Protein AF-A0A220TZW5-F1 (afdb_monomer)

Sequence (199 aa):
MPVTHDFEKELANRYTALLSAKEKEVLYPDNEGYKWKREKLETLYQDTVLKSKYPKERLKNLEEEVQKEQDNQMNQAEQFKQAYKQGILQKLQFTKEETNYKDAYKQEVLKSLNKEPSEKETPPDESKKGEQEMKDFEAKHGYEKVYMLKREVLDEIKEMDLTPVQKEKVNQIEKGLEQERLMKLGNKKDKNQENDMEM

Mean predicted aligned error: 17.15 Å

Foldseek 3Di:
DPPPPVLLVVLLVLLLQLVVLVVVCVVCVVDVVSVVSNVVSVVVSVVSCVVVVDDPVSSVVSNVVSVVVVVVVVVVVVVVVVVVVVVVVVVVDQDPLLVLLLVLLLVVLCVVLVNPPDDDDDDPVVNVVSVVSNVVCPVVDDPVSVLVSNVVSLVVVCVDPHDPSSVVSSVVVVVVSVVVCCVVVVVPPPDPPPDPDDD

pLDDT: mean 73.08, std 15.02, range [33.66, 93.06]

Radius of gyration: 32.63 Å; Cα contacts (8 Å, |Δi|>4): 82; chains: 1; bounding box: 67×69×83 Å

Structure (mmCIF, N/CA/C/O backbone):
data_AF-A0A220TZW5-F1
#
_entry.id   AF-A0A220TZW5-F1
#
loop_
_atom_site.group_PDB
_atom_site.id
_atom_site.type_symbol
_atom_site.label_atom_id
_atom_site.label_alt_id
_atom_site.label_comp_id
_atom_site.label_asym_id
_atom_site.label_entity_id
_atom_site.label_seq_id
_atom_site.pdbx_PDB_ins_code
_atom_site.Cartn_x
_atom_site.Cartn_y
_atom_site.Cartn_z
_atom_site.occupancy
_atom_site.B_iso_or_equiv
_atom_site.auth_seq_id
_atom_site.auth_comp_id
_atom_site.auth_asym_id
_atom_site.auth_atom_id
_atom_site.pdbx_PDB_model_num
ATOM 1 N N . MET A 1 1 ? 36.305 -10.744 -37.086 1.00 34.31 1 MET A N 1
ATOM 2 C CA . MET A 1 1 ? 34.960 -10.340 -37.547 1.00 34.31 1 MET A CA 1
ATOM 3 C C . MET A 1 1 ? 34.115 -9.992 -36.321 1.00 34.31 1 MET A C 1
ATOM 5 O O . MET A 1 1 ? 33.830 -10.915 -35.575 1.00 34.31 1 MET A O 1
ATOM 9 N N . PRO A 1 2 ? 33.781 -8.712 -36.065 1.00 46.44 2 PRO A N 1
ATOM 10 C CA . PRO A 1 2 ? 33.020 -8.277 -34.882 1.00 46.44 2 PRO A CA 1
ATOM 11 C C . PRO A 1 2 ? 31.511 -8.041 -35.124 1.00 46.44 2 PRO A C 1
ATOM 13 O O . PRO A 1 2 ? 30.794 -7.662 -34.211 1.00 46.44 2 PRO A O 1
ATOM 16 N N . VAL A 1 3 ? 31.006 -8.285 -36.338 1.00 54.91 3 VAL A N 1
ATOM 17 C CA . VAL A 1 3 ? 29.683 -7.808 -36.801 1.00 54.91 3 VAL A CA 1
ATOM 18 C C . VAL A 1 3 ? 28.482 -8.527 -36.153 1.00 54.91 3 VAL A C 1
ATOM 20 O O . VAL A 1 3 ? 27.380 -7.993 -36.139 1.00 54.91 3 VAL A O 1
ATOM 23 N N . THR A 1 4 ? 28.661 -9.731 -35.601 1.00 61.06 4 THR A N 1
ATOM 24 C CA . THR A 1 4 ? 27.541 -10.545 -35.087 1.00 61.06 4 THR A CA 1
ATOM 25 C C . THR A 1 4 ? 27.056 -10.118 -33.702 1.00 61.06 4 THR A C 1
ATOM 27 O O . THR A 1 4 ? 25.864 -10.191 -33.433 1.00 61.06 4 THR A O 1
ATOM 30 N N . HIS A 1 5 ? 27.954 -9.641 -32.837 1.00 63.38 5 HIS A N 1
ATOM 31 C CA . HIS A 1 5 ? 27.624 -9.346 -31.439 1.00 63.38 5 HIS A CA 1
ATOM 32 C C . HIS A 1 5 ? 26.848 -8.030 -31.272 1.00 63.38 5 HIS A C 1
ATOM 34 O O . HIS A 1 5 ? 25.933 -7.943 -30.454 1.00 63.38 5 HIS A O 1
ATOM 40 N N . ASP A 1 6 ? 27.170 -7.015 -32.076 1.00 78.44 6 ASP A N 1
ATOM 41 C CA . ASP A 1 6 ? 26.439 -5.742 -32.065 1.00 78.44 6 ASP A CA 1
ATOM 42 C C . ASP A 1 6 ? 25.019 -5.906 -32.623 1.00 78.44 6 ASP A C 1
ATOM 44 O O . ASP A 1 6 ? 24.073 -5.313 -32.104 1.00 78.44 6 ASP A O 1
ATOM 48 N N . PHE A 1 7 ? 24.851 -6.786 -33.615 1.00 81.75 7 PHE A N 1
ATOM 49 C CA . PHE A 1 7 ? 23.542 -7.133 -34.161 1.00 81.75 7 PHE A CA 1
ATOM 50 C C . PHE A 1 7 ? 22.677 -7.915 -33.159 1.00 81.75 7 PHE A C 1
ATOM 52 O O . PHE A 1 7 ? 21.499 -7.607 -32.996 1.00 81.75 7 PHE A O 1
ATOM 59 N N . GLU A 1 8 ? 23.251 -8.893 -32.452 1.00 82.50 8 GLU A N 1
ATOM 60 C CA . GLU A 1 8 ? 22.559 -9.639 -31.389 1.00 82.50 8 GLU A CA 1
ATOM 61 C C . GLU A 1 8 ? 22.062 -8.703 -30.276 1.00 82.50 8 GLU A C 1
ATOM 63 O O . GLU A 1 8 ? 20.907 -8.795 -29.863 1.00 82.50 8 GLU A O 1
ATOM 68 N N . LYS A 1 9 ? 22.881 -7.731 -29.850 1.00 84.62 9 LYS A N 1
ATOM 69 C CA . LYS A 1 9 ? 22.463 -6.703 -28.880 1.00 84.62 9 LYS A CA 1
ATOM 70 C C . LYS A 1 9 ? 21.342 -5.819 -29.405 1.00 84.62 9 LYS A C 1
ATOM 72 O O . LYS A 1 9 ? 20.395 -5.527 -28.679 1.00 84.62 9 LYS A O 1
ATOM 77 N N . GLU A 1 10 ? 21.438 -5.3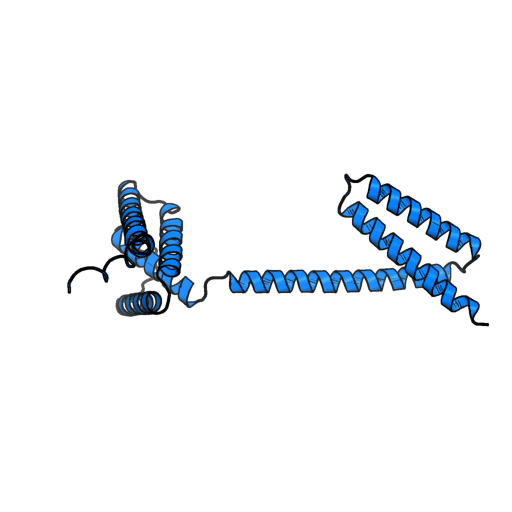72 -30.654 1.00 86.50 10 GLU A N 1
ATOM 78 C CA . GLU A 1 10 ? 20.384 -4.574 -31.278 1.00 86.50 10 GLU A CA 1
ATOM 79 C C . GLU A 1 10 ? 19.063 -5.352 -31.338 1.00 86.50 10 GLU A C 1
ATOM 81 O O . GLU A 1 10 ? 18.000 -4.807 -31.031 1.00 86.50 10 GLU A O 1
ATOM 86 N N . LEU A 1 11 ? 19.131 -6.637 -31.682 1.00 86.62 11 LEU A N 1
ATOM 87 C CA . LEU A 1 11 ? 17.976 -7.516 -31.772 1.00 86.62 11 LEU A CA 1
ATOM 88 C C . LEU A 1 11 ? 17.352 -7.792 -30.400 1.00 86.62 11 LEU A C 1
ATOM 90 O O . LEU A 1 11 ? 16.129 -7.714 -30.272 1.00 86.62 11 LEU A O 1
ATOM 94 N N . ALA A 1 12 ? 18.179 -8.029 -29.379 1.00 86.94 12 ALA A N 1
ATOM 95 C CA . ALA A 1 12 ? 17.743 -8.169 -27.994 1.00 86.94 12 ALA A CA 1
ATOM 96 C C . ALA A 1 12 ? 17.027 -6.901 -27.517 1.00 86.94 12 ALA A C 1
ATOM 98 O O . ALA A 1 12 ? 15.885 -6.978 -27.078 1.00 86.94 12 ALA A O 1
ATOM 99 N N . ASN A 1 13 ? 17.617 -5.721 -27.733 1.00 87.81 13 ASN A N 1
ATOM 100 C CA . ASN A 1 13 ? 17.008 -4.440 -27.361 1.00 87.81 13 ASN A CA 1
ATOM 101 C C . ASN A 1 13 ? 15.656 -4.202 -28.053 1.00 87.81 13 ASN A C 1
ATOM 103 O O . ASN A 1 13 ? 14.705 -3.722 -27.429 1.00 87.81 13 ASN A O 1
ATOM 107 N N . ARG A 1 14 ? 15.548 -4.533 -29.348 1.00 87.81 14 ARG A N 1
ATOM 108 C CA . ARG A 1 14 ? 14.284 -4.434 -30.099 1.00 87.81 14 ARG A CA 1
ATOM 109 C C . ARG A 1 14 ? 13.233 -5.404 -29.552 1.00 87.81 14 ARG A C 1
ATOM 111 O O . ARG A 1 14 ? 12.071 -5.018 -29.438 1.00 87.81 14 ARG A O 1
ATOM 118 N N . TYR A 1 15 ? 13.634 -6.621 -29.187 1.00 88.88 15 TYR A N 1
ATOM 119 C CA . TYR A 1 15 ? 12.742 -7.615 -28.595 1.00 88.88 15 TYR A CA 1
ATOM 120 C C . TYR A 1 15 ? 12.280 -7.211 -27.186 1.00 88.88 15 TYR A C 1
ATOM 122 O O . TYR A 1 15 ? 11.081 -7.229 -26.916 1.00 88.88 15 TYR A O 1
ATOM 130 N N . THR A 1 16 ? 13.173 -6.708 -26.328 1.00 88.31 16 THR A N 1
ATOM 131 C CA . THR A 1 16 ? 12.810 -6.133 -25.021 1.00 88.31 16 THR A CA 1
ATOM 132 C C . THR A 1 16 ? 11.795 -4.999 -25.175 1.00 88.31 16 THR A C 1
ATOM 134 O O . THR A 1 16 ? 10.778 -4.967 -24.484 1.00 88.31 16 THR A O 1
ATOM 137 N N . ALA A 1 17 ? 12.010 -4.086 -26.131 1.00 90.06 17 ALA A N 1
ATOM 138 C CA . ALA A 1 17 ? 11.074 -2.994 -26.396 1.00 90.06 17 ALA A CA 1
ATOM 139 C C . ALA A 1 17 ? 9.693 -3.496 -26.857 1.00 90.06 17 ALA A C 1
ATOM 141 O O . ALA A 1 17 ? 8.671 -2.913 -26.479 1.00 90.06 17 ALA A O 1
ATOM 142 N N . LEU A 1 18 ? 9.651 -4.574 -27.649 1.00 91.25 18 LEU A N 1
ATOM 143 C CA . LEU A 1 18 ? 8.412 -5.230 -28.061 1.00 91.25 18 LEU A CA 1
ATOM 144 C C . LEU A 1 18 ? 7.679 -5.845 -26.862 1.00 91.25 18 LEU A C 1
ATOM 146 O O . LEU A 1 18 ? 6.475 -5.633 -26.718 1.00 91.25 18 LEU A O 1
ATOM 150 N N . LEU A 1 19 ? 8.387 -6.559 -25.987 1.00 87.62 19 LEU A N 1
ATOM 151 C CA . LEU A 1 19 ? 7.805 -7.149 -24.783 1.00 87.62 19 LEU A CA 1
ATOM 152 C C . LEU A 1 19 ? 7.242 -6.077 -23.839 1.00 87.62 19 LEU A C 1
ATOM 154 O O . LEU A 1 19 ? 6.098 -6.190 -23.403 1.00 87.62 19 LEU A O 1
ATOM 158 N N . SER A 1 20 ? 7.971 -4.982 -23.601 1.00 87.06 20 SER A N 1
ATOM 159 C CA . SER A 1 20 ? 7.454 -3.847 -22.820 1.00 87.06 20 SER A CA 1
ATOM 160 C C . SER A 1 20 ? 6.224 -3.185 -23.460 1.00 87.06 20 SER A C 1
ATOM 162 O O . SER A 1 20 ? 5.364 -2.655 -22.758 1.00 87.06 20 SER A O 1
ATOM 164 N N . ALA A 1 21 ? 6.128 -3.159 -24.793 1.00 89.25 21 ALA A N 1
ATOM 165 C CA . ALA A 1 21 ? 4.953 -2.624 -25.480 1.00 89.25 21 ALA A CA 1
ATOM 166 C C . ALA A 1 21 ? 3.738 -3.556 -25.353 1.00 89.25 21 ALA A C 1
ATOM 168 O O . ALA A 1 21 ? 2.639 -3.062 -25.106 1.00 89.25 21 ALA A O 1
ATOM 169 N N . LYS A 1 22 ? 3.944 -4.878 -25.451 1.00 88.12 22 LYS A N 1
ATOM 170 C CA . LYS A 1 22 ? 2.907 -5.891 -25.189 1.00 88.12 22 LYS A CA 1
ATOM 171 C C . LYS A 1 22 ? 2.368 -5.777 -23.765 1.00 88.12 22 LYS A C 1
ATOM 173 O O . LYS A 1 22 ? 1.160 -5.763 -23.571 1.00 88.12 22 LYS A O 1
ATOM 178 N N . GLU A 1 23 ? 3.252 -5.627 -22.783 1.00 86.50 23 GLU A N 1
ATOM 179 C CA . GLU A 1 23 ? 2.860 -5.436 -21.385 1.00 86.50 23 GLU A CA 1
ATOM 180 C C . GLU A 1 23 ? 1.992 -4.182 -21.201 1.00 86.50 23 GLU A C 1
ATOM 182 O O . GLU A 1 23 ? 0.947 -4.235 -20.558 1.00 86.50 23 GLU A O 1
ATOM 187 N N . LYS A 1 24 ? 2.368 -3.054 -21.816 1.00 87.25 24 LYS A N 1
ATOM 188 C CA . LYS A 1 24 ? 1.573 -1.817 -21.742 1.00 87.25 24 LYS A CA 1
ATOM 189 C C . LYS A 1 24 ? 0.208 -1.939 -22.407 1.00 87.25 24 LYS A C 1
ATOM 191 O O . LYS A 1 24 ? -0.744 -1.367 -21.894 1.00 87.25 24 LYS A O 1
ATOM 196 N N . GLU A 1 25 ? 0.100 -2.662 -23.517 1.00 88.75 25 GLU A N 1
ATOM 197 C CA . GLU A 1 25 ? -1.199 -2.954 -24.131 1.00 88.75 25 GLU A CA 1
ATOM 198 C C . GLU A 1 25 ? -2.082 -3.789 -23.195 1.00 88.75 25 GLU A C 1
ATOM 200 O O . GLU A 1 25 ? -3.254 -3.472 -23.027 1.00 88.75 25 GLU A O 1
ATOM 205 N N . VAL A 1 26 ? -1.514 -4.795 -22.518 1.00 87.62 26 VAL A N 1
ATOM 206 C CA . VAL A 1 26 ? -2.241 -5.614 -21.531 1.00 87.62 26 VAL A CA 1
ATOM 207 C C . VAL A 1 26 ? -2.688 -4.787 -20.321 1.00 87.62 26 VAL A C 1
ATOM 209 O O . VAL A 1 26 ? -3.802 -4.965 -19.836 1.00 87.62 26 VAL A O 1
ATOM 212 N N . LEU A 1 27 ? -1.846 -3.871 -19.835 1.00 84.25 27 LEU A N 1
ATOM 213 C CA . LEU A 1 27 ? -2.170 -3.002 -18.697 1.00 84.25 27 LEU A CA 1
ATOM 214 C C . LEU A 1 27 ? -3.188 -1.905 -19.042 1.00 84.25 27 LEU A C 1
ATOM 216 O O . LEU A 1 27 ? -3.898 -1.435 -18.154 1.00 84.25 27 LEU A O 1
ATOM 220 N N . TYR A 1 28 ? -3.255 -1.488 -20.308 1.00 86.56 28 TYR A N 1
ATOM 221 C CA . TYR A 1 28 ? -4.096 -0.386 -20.777 1.00 86.56 28 TYR A CA 1
ATOM 222 C C . TYR A 1 28 ? -4.833 -0.765 -22.075 1.00 86.56 28 TYR A C 1
ATOM 224 O O . TYR A 1 28 ? -4.560 -0.176 -23.127 1.00 86.56 28 TYR A O 1
ATOM 232 N N . PRO A 1 29 ? -5.777 -1.723 -22.013 1.00 82.94 29 PRO A N 1
ATOM 233 C CA . PRO A 1 29 ? -6.430 -2.279 -23.200 1.00 82.94 29 PRO A CA 1
ATOM 234 C C . PRO A 1 29 ? -7.279 -1.255 -23.967 1.00 82.94 29 PRO A C 1
ATOM 236 O O . PRO A 1 29 ? -7.391 -1.346 -25.187 1.00 82.94 29 PRO A O 1
ATOM 239 N N . ASP A 1 30 ? -7.819 -0.243 -23.282 1.00 88.00 30 ASP A N 1
ATOM 240 C CA . ASP A 1 30 ? -8.667 0.795 -23.890 1.00 88.00 30 ASP A CA 1
ATOM 241 C C . ASP A 1 30 ? -7.873 1.877 -24.645 1.00 88.00 30 ASP A C 1
ATOM 243 O O . ASP A 1 30 ? -8.448 2.771 -25.265 1.00 88.00 30 ASP A O 1
ATOM 247 N N . ASN A 1 31 ? -6.538 1.842 -24.588 1.00 88.69 31 ASN A N 1
ATOM 248 C CA . ASN A 1 31 ? -5.687 2.840 -25.225 1.00 88.69 31 ASN A CA 1
ATOM 249 C C . ASN A 1 31 ? -5.096 2.305 -26.536 1.00 88.69 31 ASN A C 1
ATOM 251 O O . ASN A 1 31 ? -4.039 1.666 -26.570 1.00 88.69 31 ASN A O 1
ATOM 255 N N . GLU A 1 32 ? -5.751 2.662 -27.642 1.00 89.12 32 GLU A N 1
ATOM 256 C CA . GLU A 1 32 ? -5.344 2.298 -29.006 1.00 89.12 32 GLU A CA 1
ATOM 257 C C . GLU A 1 32 ? -3.912 2.739 -29.362 1.00 89.12 32 GLU A C 1
ATOM 259 O O . GLU A 1 32 ? -3.255 2.122 -30.204 1.00 89.12 32 GLU A O 1
ATOM 264 N N . GLY A 1 33 ? -3.375 3.763 -28.691 1.00 89.44 33 GLY A N 1
ATOM 265 C CA . GLY A 1 33 ? -2.000 4.218 -28.883 1.00 89.44 33 GLY A CA 1
ATOM 266 C C . GLY A 1 33 ? -0.954 3.181 -28.461 1.00 89.44 33 GLY A C 1
ATOM 267 O O . GLY A 1 33 ? 0.099 3.079 -29.099 1.00 89.44 33 GLY A O 1
ATOM 268 N N . TYR A 1 34 ? -1.228 2.375 -27.428 1.00 88.69 34 TYR A N 1
ATOM 269 C CA . TYR A 1 34 ? -0.324 1.291 -27.026 1.00 88.69 34 TYR A CA 1
ATOM 270 C C . TYR A 1 34 ? -0.376 0.117 -27.996 1.00 88.69 34 TYR A C 1
ATOM 272 O O . TYR A 1 34 ? 0.682 -0.405 -28.352 1.00 88.69 34 TYR A O 1
ATOM 280 N N . LYS A 1 35 ? -1.566 -0.213 -28.508 1.00 89.00 35 LYS A N 1
ATOM 281 C CA . LYS A 1 35 ? -1.739 -1.214 -29.566 1.00 89.00 35 LYS A CA 1
ATOM 282 C C . LYS A 1 35 ? -0.967 -0.834 -30.831 1.00 89.00 35 LYS A C 1
ATOM 284 O O . LYS A 1 35 ? -0.153 -1.622 -31.314 1.00 89.00 35 LYS A O 1
ATOM 289 N N . TRP A 1 36 ? -1.120 0.406 -31.306 1.00 92.12 36 TRP A N 1
ATOM 290 C CA . TRP A 1 36 ? -0.367 0.918 -32.458 1.00 92.12 36 TRP A CA 1
ATOM 291 C C . TRP A 1 36 ? 1.149 0.872 -32.224 1.00 92.12 36 TRP A C 1
ATOM 293 O O . TRP A 1 36 ? 1.925 0.492 -33.104 1.00 92.12 36 TRP A O 1
ATOM 303 N N . LYS A 1 37 ? 1.596 1.230 -31.013 1.00 90.38 37 LYS A N 1
ATOM 304 C CA . LYS A 1 37 ? 3.016 1.196 -30.651 1.00 90.38 37 LYS A CA 1
ATOM 305 C C . LYS A 1 37 ? 3.574 -0.230 -30.637 1.00 90.38 37 LYS A C 1
ATOM 307 O O . LYS A 1 37 ? 4.689 -0.423 -31.123 1.00 90.38 37 LYS A O 1
ATOM 312 N N . ARG A 1 38 ? 2.823 -1.210 -30.122 1.00 92.31 38 ARG A N 1
ATOM 313 C CA . ARG A 1 38 ? 3.195 -2.630 -30.182 1.00 92.31 38 ARG A CA 1
ATOM 314 C C . ARG A 1 38 ? 3.305 -3.097 -31.633 1.00 92.31 38 ARG A C 1
ATOM 316 O O . ARG A 1 38 ? 4.353 -3.614 -32.003 1.00 92.31 38 ARG A O 1
ATOM 323 N N . GLU A 1 39 ? 2.285 -2.861 -32.458 1.00 91.56 39 GLU A N 1
ATOM 324 C CA . GLU A 1 39 ? 2.258 -3.295 -33.868 1.00 91.56 39 GLU A CA 1
ATOM 325 C C . GLU A 1 39 ? 3.421 -2.710 -34.680 1.00 91.56 39 GLU A C 1
ATOM 327 O O . GLU A 1 39 ? 4.079 -3.407 -35.460 1.00 91.56 39 GLU A O 1
ATOM 332 N N . LYS A 1 40 ? 3.744 -1.433 -34.448 1.00 93.06 40 LYS A N 1
ATOM 333 C CA . LYS A 1 40 ? 4.897 -0.780 -35.075 1.00 93.06 40 LYS A CA 1
ATOM 334 C C . LYS A 1 40 ? 6.218 -1.440 -34.675 1.00 93.06 40 LYS A C 1
ATOM 336 O O . LYS A 1 40 ? 7.076 -1.654 -35.531 1.00 93.06 40 LYS A O 1
ATOM 341 N N . LEU A 1 41 ? 6.398 -1.744 -33.391 1.00 90.31 41 LEU A N 1
ATOM 342 C CA . LEU A 1 41 ? 7.610 -2.395 -32.886 1.00 90.31 41 LEU A CA 1
ATOM 343 C C . LEU A 1 41 ? 7.721 -3.848 -33.357 1.00 90.31 41 LEU A C 1
ATOM 345 O O . LEU A 1 41 ? 8.818 -4.287 -33.686 1.00 90.31 41 LEU A O 1
ATOM 349 N N . GLU A 1 42 ? 6.602 -4.561 -33.463 1.00 91.12 42 GLU A N 1
ATOM 350 C CA . GLU A 1 42 ? 6.544 -5.922 -33.999 1.00 91.12 42 GLU A CA 1
ATOM 351 C C . GLU A 1 42 ? 6.970 -5.957 -35.468 1.00 91.12 42 GLU A C 1
ATOM 353 O O . GLU A 1 42 ? 7.833 -6.747 -35.848 1.00 91.12 42 GLU A O 1
ATOM 358 N N . THR A 1 43 ? 6.454 -5.025 -36.272 1.00 90.38 43 THR A N 1
ATOM 359 C CA . THR A 1 43 ? 6.837 -4.887 -37.684 1.00 90.38 43 THR A CA 1
ATOM 360 C C . THR A 1 43 ? 8.328 -4.573 -37.825 1.00 90.38 43 THR A C 1
ATOM 362 O O . THR A 1 43 ? 9.023 -5.194 -38.627 1.00 90.38 43 THR A O 1
ATOM 365 N N . LEU A 1 44 ? 8.848 -3.637 -37.022 1.00 88.62 44 LEU A N 1
ATOM 366 C CA . LEU A 1 44 ? 10.271 -3.286 -37.026 1.00 88.62 44 LEU A CA 1
ATOM 367 C C . LEU A 1 44 ? 11.155 -4.463 -36.605 1.00 88.62 44 LEU A C 1
ATOM 369 O O . LEU A 1 44 ? 12.213 -4.671 -37.198 1.00 88.62 44 LEU A O 1
ATOM 373 N N . TYR A 1 45 ? 10.741 -5.230 -35.598 1.00 88.81 45 TYR A N 1
ATOM 374 C CA . TYR A 1 45 ? 11.454 -6.421 -35.150 1.00 88.81 45 TYR A CA 1
ATOM 375 C C . TYR A 1 45 ? 11.513 -7.477 -36.258 1.00 88.81 45 TYR A C 1
ATOM 377 O O . TYR A 1 45 ? 12.606 -7.887 -36.653 1.00 88.81 45 TYR A O 1
ATOM 385 N N . GLN A 1 46 ? 10.363 -7.833 -36.836 1.00 87.25 46 GLN A N 1
ATOM 386 C CA . GLN A 1 46 ? 10.276 -8.807 -37.926 1.00 87.25 46 GLN A CA 1
ATOM 387 C C . GLN A 1 46 ? 11.111 -8.387 -39.141 1.00 87.25 46 GLN A C 1
ATOM 389 O O . GLN A 1 46 ? 11.858 -9.201 -39.680 1.00 87.25 46 GLN A O 1
ATOM 394 N N . A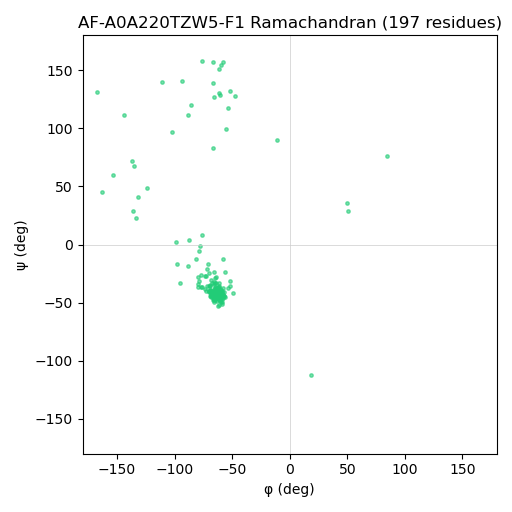SP A 1 47 ? 11.056 -7.113 -39.535 1.00 87.38 47 ASP A N 1
ATOM 395 C CA . ASP A 1 47 ? 11.859 -6.568 -40.635 1.00 87.38 47 ASP A CA 1
ATOM 396 C C . ASP A 1 47 ? 13.371 -6.682 -40.357 1.00 87.38 47 ASP A C 1
ATOM 398 O O . ASP A 1 47 ? 14.151 -7.021 -41.244 1.00 87.38 47 ASP A O 1
ATOM 402 N N . THR A 1 48 ? 13.795 -6.496 -39.103 1.00 84.25 48 THR A N 1
ATOM 403 C CA . THR A 1 48 ? 15.204 -6.651 -38.684 1.00 84.25 48 THR A CA 1
ATOM 404 C C . THR A 1 48 ? 15.668 -8.102 -38.782 1.00 84.25 48 THR A C 1
ATOM 406 O O . THR A 1 48 ? 16.756 -8.387 -39.292 1.00 84.25 48 THR A O 1
ATOM 409 N N . VAL A 1 49 ? 14.830 -9.036 -38.330 1.00 85.25 49 VAL A N 1
ATOM 410 C CA . VAL A 1 49 ? 15.086 -10.481 -38.409 1.00 85.25 49 VAL A CA 1
ATOM 411 C C . VAL A 1 49 ? 15.155 -10.943 -39.868 1.00 85.25 49 VAL A C 1
ATOM 413 O O . VAL A 1 49 ? 16.070 -11.671 -40.255 1.00 85.25 49 VAL A O 1
ATOM 416 N N . LEU A 1 50 ? 14.224 -10.481 -40.706 1.00 84.19 50 LEU A N 1
ATOM 417 C CA . LEU A 1 50 ? 14.160 -10.824 -42.128 1.00 84.19 50 LEU A CA 1
ATOM 418 C C . LEU A 1 50 ? 15.358 -10.264 -42.907 1.00 84.19 50 LEU A C 1
ATOM 420 O O . LEU A 1 50 ? 15.986 -10.996 -43.675 1.00 84.19 50 LEU A O 1
ATOM 424 N N . LYS A 1 51 ? 15.718 -8.992 -42.687 1.00 82.25 51 LYS A N 1
ATOM 425 C CA . LYS A 1 51 ? 16.842 -8.327 -43.371 1.00 82.25 51 LYS A CA 1
ATOM 426 C C . LYS A 1 51 ? 18.200 -8.927 -43.025 1.00 82.25 51 LYS A C 1
ATOM 428 O O . LYS A 1 51 ? 19.080 -8.978 -43.881 1.00 82.25 51 LYS A O 1
ATOM 433 N N . SER A 1 52 ? 18.370 -9.398 -41.795 1.00 77.56 52 SER A N 1
ATOM 434 C CA . SER A 1 52 ? 19.630 -9.972 -41.311 1.00 77.56 52 SER A CA 1
ATOM 435 C C . SER A 1 52 ? 19.850 -11.433 -41.703 1.00 77.56 52 SER A C 1
ATOM 437 O O . SER A 1 52 ? 20.965 -11.931 -41.551 1.00 77.56 52 SER A O 1
ATOM 439 N N . LYS A 1 53 ? 18.818 -12.131 -42.210 1.00 78.25 53 LYS A N 1
ATOM 440 C CA . LYS A 1 53 ? 18.841 -13.588 -42.459 1.00 78.25 53 LYS A CA 1
ATOM 441 C C . LYS A 1 53 ? 19.344 -14.374 -41.239 1.00 78.25 53 LYS A C 1
ATOM 443 O O . LYS A 1 53 ? 20.064 -15.364 -41.378 1.00 78.25 53 LYS A O 1
ATOM 448 N N . TYR A 1 54 ? 18.996 -13.904 -40.043 1.00 79.88 54 TYR A N 1
ATOM 449 C CA . TYR A 1 54 ? 19.514 -14.457 -38.801 1.00 79.88 54 TYR A CA 1
ATOM 450 C C . TYR A 1 54 ? 19.011 -15.899 -38.579 1.00 79.88 54 TYR A C 1
ATOM 452 O O . TYR A 1 54 ? 17.842 -16.186 -38.863 1.00 79.88 54 TYR A O 1
ATOM 460 N N . PRO A 1 55 ? 19.852 -16.838 -38.098 1.00 85.94 55 PRO A N 1
ATOM 461 C CA . PRO A 1 55 ? 19.437 -18.225 -37.905 1.00 85.94 55 PRO A CA 1
ATOM 462 C C . PRO A 1 55 ? 18.288 -18.345 -36.900 1.00 85.94 55 PRO A C 1
ATOM 464 O O . PRO A 1 55 ? 18.383 -17.843 -35.782 1.00 85.94 55 PRO A O 1
ATOM 467 N N . LYS A 1 56 ? 17.232 -19.079 -37.268 1.00 83.38 56 LYS A N 1
ATOM 468 C CA . LYS A 1 56 ? 16.028 -19.247 -36.433 1.00 83.38 56 LYS A CA 1
ATOM 469 C C . LYS A 1 56 ? 16.323 -19.838 -35.050 1.00 83.38 56 LYS A C 1
ATOM 471 O O . LYS A 1 56 ? 15.716 -19.420 -34.076 1.00 83.38 56 LYS A O 1
ATOM 476 N N . GLU A 1 57 ? 17.261 -20.780 -34.953 1.00 84.31 57 GLU A N 1
ATOM 477 C CA . GLU A 1 57 ? 17.647 -21.376 -33.664 1.00 84.31 57 GLU A CA 1
ATOM 478 C C . GLU A 1 57 ? 18.327 -20.362 -32.742 1.00 84.31 57 GLU A C 1
ATOM 480 O O . GLU A 1 57 ? 18.023 -20.296 -31.555 1.00 84.31 57 GLU A O 1
ATOM 485 N N . ARG A 1 58 ? 19.207 -19.518 -33.295 1.00 82.50 58 ARG A N 1
ATOM 486 C CA . ARG A 1 58 ? 19.857 -18.455 -32.523 1.00 82.50 58 ARG A CA 1
ATOM 487 C C . ARG A 1 58 ? 18.881 -17.353 -32.133 1.00 82.50 58 ARG A C 1
ATOM 489 O O . ARG A 1 58 ? 19.009 -16.802 -31.047 1.00 82.50 58 ARG A O 1
ATOM 496 N N . LEU A 1 59 ? 17.926 -17.041 -33.011 1.00 83.81 59 LEU A N 1
ATOM 497 C CA . LEU A 1 59 ? 16.848 -16.097 -32.730 1.00 83.81 59 LEU A CA 1
ATOM 498 C C . LEU A 1 59 ? 16.038 -16.556 -31.520 1.00 83.81 59 LEU A C 1
ATOM 500 O O . LEU A 1 59 ? 15.884 -15.802 -30.569 1.00 83.81 59 LEU A O 1
ATOM 504 N N . LYS A 1 60 ? 15.600 -17.817 -31.545 1.00 86.62 60 LYS A N 1
ATOM 505 C CA . LYS A 1 60 ? 14.781 -18.408 -30.491 1.00 86.62 60 LYS A CA 1
ATOM 506 C C . LYS A 1 60 ? 15.486 -18.386 -29.133 1.00 86.62 60 LYS A C 1
ATOM 508 O O . LYS A 1 60 ? 14.880 -17.986 -28.149 1.00 86.62 60 LYS A O 1
ATOM 513 N N . ASN A 1 61 ? 16.765 -18.763 -29.083 1.00 84.94 61 ASN A N 1
ATOM 514 C CA . ASN A 1 61 ? 17.530 -18.735 -27.832 1.00 84.94 61 ASN A CA 1
ATOM 515 C C . ASN A 1 61 ? 17.650 -17.311 -27.266 1.00 84.94 61 ASN A C 1
ATOM 517 O O . ASN A 1 61 ? 17.524 -17.118 -26.063 1.00 84.94 61 ASN A O 1
ATOM 521 N N . LEU A 1 62 ? 17.854 -16.318 -28.137 1.00 87.12 62 LEU A N 1
ATOM 522 C CA . LEU A 1 62 ? 17.944 -14.913 -27.746 1.00 87.12 62 LEU A CA 1
ATOM 523 C C . LEU A 1 62 ? 16.595 -14.374 -27.244 1.00 87.12 62 LEU A C 1
ATOM 525 O O . LEU A 1 62 ? 16.553 -13.673 -26.238 1.00 87.12 62 LEU A O 1
ATOM 529 N N . GLU A 1 63 ? 15.489 -14.723 -27.905 1.00 85.69 63 GLU A N 1
ATOM 530 C CA . GLU A 1 63 ? 14.137 -14.380 -27.447 1.00 85.69 63 GLU A CA 1
ATOM 531 C C . GLU A 1 63 ? 13.818 -15.021 -26.083 1.00 85.69 63 GLU A C 1
ATOM 533 O O . GLU A 1 63 ? 13.290 -14.348 -25.198 1.00 85.69 63 GLU A O 1
ATOM 538 N N . GLU A 1 64 ? 14.162 -16.297 -25.882 1.00 86.81 64 GLU A N 1
ATOM 539 C CA . GLU A 1 64 ? 13.967 -17.002 -24.607 1.00 86.81 64 GLU A CA 1
ATOM 540 C C . GLU A 1 64 ? 14.798 -16.391 -23.469 1.00 86.81 64 GLU A C 1
ATOM 542 O O . GLU A 1 64 ? 14.297 -16.232 -22.354 1.00 86.81 64 GLU A O 1
ATOM 547 N N . GLU A 1 65 ? 16.050 -16.016 -23.736 1.00 86.56 65 GLU A N 1
ATOM 548 C CA . GLU A 1 65 ? 16.936 -15.395 -22.748 1.00 86.56 65 GLU A CA 1
ATOM 549 C C . GLU A 1 65 ? 16.418 -14.016 -22.318 1.00 86.56 65 GLU A C 1
ATOM 551 O O . GLU A 1 65 ? 16.264 -13.761 -21.122 1.00 86.56 65 GLU A O 1
ATOM 556 N N . VAL A 1 66 ? 16.033 -13.171 -23.280 1.00 87.44 66 VAL A N 1
ATOM 557 C CA . VAL A 1 66 ? 15.455 -11.846 -23.003 1.00 87.44 66 VAL A CA 1
ATOM 558 C C . VAL A 1 66 ? 14.120 -11.956 -22.260 1.00 87.44 66 VAL A C 1
ATOM 560 O O . VAL A 1 66 ? 13.872 -11.191 -21.327 1.00 87.44 66 VAL A O 1
ATOM 563 N N . GLN A 1 67 ? 13.266 -12.918 -22.625 1.00 81.06 67 GLN A N 1
ATOM 564 C CA . GLN A 1 67 ? 12.009 -13.156 -21.912 1.00 81.06 67 GLN A CA 1
ATOM 565 C C . GLN A 1 67 ? 12.269 -13.548 -20.452 1.00 81.06 67 GLN A C 1
ATOM 567 O O . GLN A 1 67 ? 11.662 -12.990 -19.541 1.00 81.06 67 GLN A O 1
ATOM 572 N N . LYS A 1 68 ? 13.217 -14.460 -20.216 1.00 82.38 68 LYS A N 1
ATOM 573 C CA . LYS A 1 68 ? 13.574 -14.926 -18.872 1.00 82.38 68 LYS A CA 1
ATOM 574 C C . LYS A 1 68 ? 14.149 -13.808 -18.000 1.00 82.38 68 LYS A C 1
ATOM 576 O O . LYS A 1 68 ? 13.862 -13.755 -16.803 1.00 82.38 68 LYS A O 1
ATOM 581 N N . GLU A 1 69 ? 14.962 -12.919 -18.567 1.00 80.44 69 GLU A N 1
ATOM 582 C CA . GLU A 1 69 ? 15.454 -11.735 -17.855 1.00 80.44 69 GLU A CA 1
ATOM 583 C C . GLU A 1 69 ? 14.314 -10.793 -17.465 1.00 80.44 69 GLU A C 1
ATOM 585 O O . GLU A 1 69 ? 14.276 -10.316 -16.328 1.00 80.44 69 GLU A O 1
ATOM 590 N N . GLN A 1 70 ? 13.358 -10.570 -18.368 1.00 77.75 70 GLN A N 1
ATOM 591 C CA . GLN A 1 70 ? 12.203 -9.722 -18.098 1.00 77.75 70 GLN A CA 1
ATOM 592 C C . GLN A 1 70 ? 11.287 -10.319 -17.022 1.00 77.75 70 GLN A C 1
ATOM 594 O O . GLN A 1 70 ? 10.891 -9.604 -16.101 1.00 77.75 70 GLN A O 1
ATOM 599 N N . ASP A 1 71 ? 11.028 -11.627 -17.063 1.00 76.31 71 ASP A N 1
ATOM 600 C CA . ASP A 1 71 ? 10.237 -12.328 -16.045 1.00 76.31 71 ASP A CA 1
ATOM 601 C C . ASP A 1 71 ? 10.915 -12.260 -14.664 1.00 76.31 71 ASP A C 1
ATOM 603 O O . ASP A 1 71 ? 10.267 -12.021 -13.643 1.00 76.31 71 ASP A O 1
ATOM 607 N N . ASN A 1 72 ? 12.244 -12.405 -14.610 1.00 78.19 72 ASN A N 1
ATOM 608 C CA . ASN A 1 72 ? 13.007 -12.251 -13.370 1.00 78.19 72 ASN A CA 1
ATOM 609 C C . ASN A 1 72 ? 12.936 -10.821 -12.816 1.00 78.19 72 ASN A C 1
ATOM 611 O O . ASN A 1 72 ? 12.779 -10.646 -11.606 1.00 78.19 72 ASN A O 1
ATOM 615 N N . GLN A 1 73 ? 13.031 -9.803 -13.675 1.00 72.56 73 GLN A N 1
ATOM 616 C CA . GLN A 1 73 ? 12.891 -8.403 -13.264 1.00 72.56 73 GLN A CA 1
ATOM 617 C C . GLN A 1 73 ? 11.477 -8.103 -12.752 1.00 72.56 73 GLN A C 1
ATOM 619 O O . GLN A 1 73 ? 11.336 -7.445 -11.719 1.00 72.56 73 GLN A O 1
ATOM 624 N N . MET A 1 74 ? 10.437 -8.623 -13.412 1.00 68.56 74 MET A N 1
ATOM 625 C CA . MET A 1 74 ? 9.055 -8.492 -12.940 1.00 68.56 74 MET A CA 1
ATOM 626 C C . MET A 1 74 ? 8.855 -9.157 -11.582 1.00 68.56 74 MET A C 1
ATOM 628 O O . MET A 1 74 ? 8.308 -8.531 -10.676 1.00 68.56 74 MET A O 1
ATOM 632 N N . ASN A 1 75 ? 9.365 -10.376 -11.402 1.00 73.50 75 ASN A N 1
ATOM 633 C CA . ASN A 1 75 ? 9.280 -11.087 -10.128 1.00 73.50 75 ASN A CA 1
ATOM 634 C C . ASN A 1 75 ? 9.971 -10.314 -8.995 1.00 73.50 75 ASN A C 1
ATOM 636 O O . ASN A 1 75 ? 9.421 -10.204 -7.900 1.00 73.50 75 ASN A O 1
ATOM 640 N N . GLN A 1 76 ? 11.149 -9.733 -9.241 1.00 70.06 76 GLN A N 1
ATOM 641 C CA . GLN A 1 76 ? 11.833 -8.896 -8.248 1.00 70.06 76 GLN A CA 1
ATOM 642 C C . GLN A 1 76 ? 11.046 -7.619 -7.927 1.00 70.06 76 GLN A C 1
ATOM 644 O O . GLN A 1 76 ? 10.914 -7.251 -6.758 1.00 70.06 76 GLN A O 1
ATOM 649 N N . ALA A 1 77 ? 10.492 -6.950 -8.942 1.00 66.50 77 ALA A N 1
ATOM 650 C CA . ALA A 1 77 ? 9.669 -5.758 -8.755 1.00 66.50 77 ALA A CA 1
ATOM 651 C C . ALA A 1 77 ? 8.383 -6.068 -7.971 1.00 66.50 77 ALA A C 1
ATOM 653 O O . ALA A 1 77 ? 7.978 -5.292 -7.100 1.00 66.50 77 ALA A O 1
ATOM 654 N N . GLU A 1 78 ? 7.758 -7.216 -8.230 1.00 68.19 78 GLU A N 1
ATOM 655 C CA . GLU A 1 78 ? 6.567 -7.666 -7.518 1.00 68.19 78 GLU A CA 1
ATOM 656 C C . GLU A 1 78 ? 6.882 -8.030 -6.065 1.00 68.19 78 GLU A C 1
ATOM 658 O O . GLU A 1 78 ? 6.187 -7.565 -5.160 1.00 68.19 78 GLU A O 1
ATOM 663 N N . GLN A 1 79 ? 7.972 -8.760 -5.816 1.00 67.56 79 GLN A N 1
ATOM 664 C CA . GLN A 1 79 ? 8.456 -9.048 -4.463 1.00 67.56 79 GLN A CA 1
ATOM 665 C C . GLN A 1 79 ? 8.754 -7.764 -3.685 1.00 67.56 79 GLN A C 1
ATOM 667 O O . GLN A 1 79 ? 8.343 -7.633 -2.532 1.00 67.56 79 GLN A O 1
ATOM 672 N N . PHE A 1 80 ? 9.400 -6.779 -4.315 1.00 69.62 80 PHE A N 1
ATOM 673 C CA . PHE A 1 80 ? 9.641 -5.475 -3.701 1.00 69.62 80 PHE A CA 1
ATOM 674 C C . PHE A 1 80 ? 8.331 -4.752 -3.374 1.00 69.62 80 PHE A C 1
ATOM 676 O O . PHE A 1 80 ? 8.151 -4.269 -2.256 1.00 69.62 80 PHE A O 1
ATOM 683 N N . LYS A 1 81 ? 7.381 -4.704 -4.315 1.00 60.72 81 LYS A N 1
ATOM 684 C CA . LYS A 1 81 ? 6.067 -4.078 -4.109 1.00 60.72 81 LYS A CA 1
ATOM 685 C C 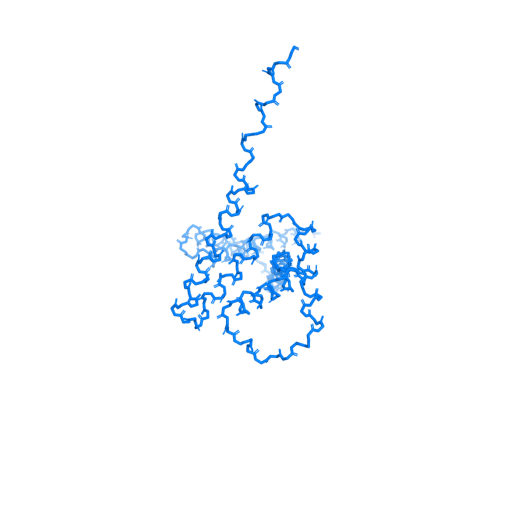. LYS A 1 81 ? 5.294 -4.758 -2.979 1.00 60.72 81 LYS A C 1
ATOM 687 O O . LYS A 1 81 ? 4.678 -4.070 -2.163 1.00 60.72 81 LYS A O 1
ATOM 692 N N . GLN A 1 82 ? 5.340 -6.087 -2.905 1.00 62.53 82 GLN A N 1
ATOM 693 C CA . GLN A 1 82 ? 4.728 -6.860 -1.827 1.00 62.53 82 GLN A CA 1
ATOM 694 C C . GLN A 1 82 ? 5.403 -6.580 -0.480 1.00 62.53 82 GLN A C 1
ATOM 696 O O . GLN A 1 82 ? 4.702 -6.264 0.479 1.00 62.53 82 GLN A O 1
ATOM 701 N N . ALA A 1 83 ? 6.735 -6.604 -0.410 1.00 63.28 83 ALA A N 1
ATOM 702 C CA . ALA A 1 83 ? 7.487 -6.302 0.808 1.00 63.28 83 ALA A CA 1
ATOM 703 C C . ALA A 1 83 ? 7.251 -4.862 1.289 1.00 63.28 83 ALA A C 1
ATOM 705 O O . ALA A 1 83 ? 7.053 -4.621 2.477 1.00 63.28 83 ALA A O 1
ATOM 706 N N . TYR A 1 84 ? 7.192 -3.898 0.369 1.00 46.94 84 TYR A N 1
ATOM 707 C CA . TYR A 1 84 ? 6.887 -2.503 0.679 1.00 46.94 84 TYR A CA 1
ATOM 708 C C . TYR A 1 84 ? 5.451 -2.333 1.191 1.00 46.94 84 TYR A C 1
ATOM 710 O O . TYR A 1 84 ? 5.232 -1.680 2.212 1.00 46.94 84 TYR A O 1
ATOM 718 N N . LYS A 1 85 ? 4.472 -2.980 0.541 1.00 57.81 85 LYS A N 1
ATOM 719 C CA . LYS A 1 85 ? 3.081 -3.025 1.014 1.00 57.81 85 LYS A CA 1
ATOM 720 C C . LYS A 1 85 ? 3.000 -3.631 2.414 1.00 57.81 85 LYS A C 1
ATOM 722 O O . LYS A 1 85 ? 2.338 -3.061 3.273 1.00 57.81 85 LYS A O 1
ATOM 727 N N . GLN A 1 86 ? 3.685 -4.746 2.659 1.00 58.19 86 GLN A N 1
ATOM 728 C CA . GLN A 1 86 ? 3.746 -5.377 3.977 1.00 58.19 86 GLN A CA 1
ATOM 729 C C . GLN A 1 86 ? 4.402 -4.466 5.018 1.00 58.19 86 GLN A C 1
ATOM 731 O O . GLN A 1 86 ? 3.867 -4.330 6.1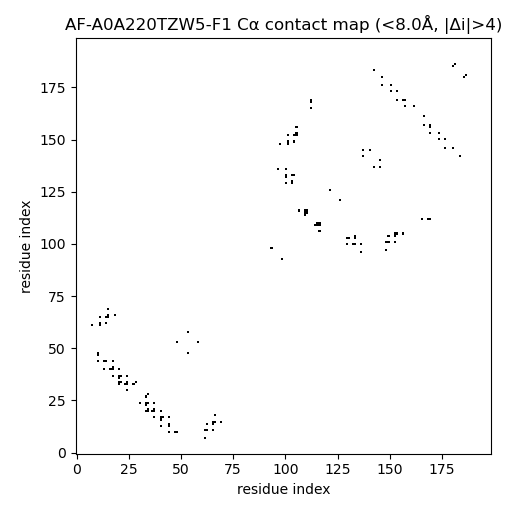11 1.00 58.19 86 GLN A O 1
ATOM 736 N N . GLY A 1 87 ? 5.494 -3.778 4.679 1.00 59.84 87 GLY A N 1
ATOM 737 C CA . GLY A 1 87 ? 6.151 -2.826 5.574 1.00 59.84 87 GLY A CA 1
ATOM 738 C C . GLY A 1 87 ? 5.273 -1.622 5.925 1.00 59.84 87 GLY A C 1
ATOM 739 O O . GLY A 1 87 ? 5.276 -1.173 7.069 1.00 59.84 87 GLY A O 1
ATOM 740 N N . ILE A 1 88 ? 4.481 -1.111 4.976 1.00 54.00 88 ILE A N 1
ATOM 741 C CA . ILE A 1 88 ? 3.474 -0.075 5.255 1.00 54.00 88 ILE A CA 1
ATOM 742 C C . ILE A 1 88 ? 2.362 -0.639 6.140 1.00 54.00 88 ILE A C 1
ATOM 744 O O . ILE A 1 88 ? 2.020 -0.017 7.139 1.00 54.00 88 ILE A O 1
ATOM 748 N N . LEU A 1 89 ? 1.825 -1.817 5.814 1.00 51.38 89 LEU A N 1
ATOM 749 C CA . LEU A 1 89 ? 0.782 -2.458 6.615 1.00 51.38 89 LEU A CA 1
ATOM 750 C C . LEU A 1 89 ? 1.252 -2.730 8.044 1.00 51.38 89 LEU A C 1
ATOM 752 O O . LEU A 1 89 ? 0.497 -2.490 8.969 1.00 51.38 89 LEU A O 1
ATOM 756 N N . GLN A 1 90 ? 2.500 -3.145 8.246 1.00 56.84 90 GLN A N 1
ATOM 757 C CA . GLN A 1 90 ? 3.074 -3.356 9.573 1.00 56.84 90 GLN A CA 1
ATOM 758 C C . GLN A 1 90 ? 3.247 -2.044 10.353 1.00 56.84 90 GLN A C 1
ATOM 760 O O . GLN A 1 90 ? 3.100 -2.034 11.568 1.00 56.84 90 GLN A O 1
ATOM 765 N N . LYS A 1 91 ? 3.532 -0.929 9.667 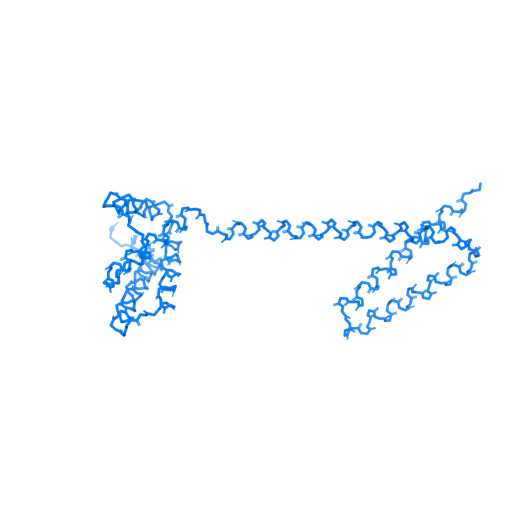1.00 56.34 91 LYS A N 1
ATOM 766 C CA . LYS A 1 91 ? 3.570 0.411 10.280 1.00 56.34 91 LYS A CA 1
ATOM 767 C C . LYS A 1 91 ? 2.179 0.965 10.595 1.00 56.34 91 LYS A C 1
ATOM 769 O O . LYS A 1 91 ? 2.063 1.811 11.473 1.00 56.34 91 LYS A O 1
ATOM 774 N N . LEU A 1 92 ? 1.164 0.530 9.851 1.00 53.78 92 LEU A N 1
ATOM 775 C CA . LEU A 1 92 ? -0.243 0.877 10.065 1.00 53.78 92 LEU A CA 1
ATOM 776 C C . LEU A 1 92 ? -0.942 -0.074 11.041 1.00 53.78 92 LEU A C 1
ATOM 778 O O . LEU A 1 92 ? -2.004 0.262 11.554 1.00 53.78 92 LEU A O 1
ATOM 782 N N . GLN A 1 93 ? -0.379 -1.258 11.285 1.00 53.59 93 GLN A N 1
ATOM 783 C CA . GLN A 1 93 ? -0.870 -2.150 12.319 1.00 53.59 93 GLN A CA 1
ATOM 784 C C . GLN A 1 93 ? -0.641 -1.498 13.674 1.00 53.59 93 GLN A C 1
ATOM 786 O O . GLN A 1 93 ? 0.478 -1.106 14.011 1.00 53.59 93 GLN A O 1
ATOM 791 N N . PHE A 1 94 ? -1.729 -1.418 14.437 1.00 57.41 94 PHE A N 1
ATOM 792 C CA . PHE A 1 94 ? -1.706 -1.049 15.840 1.00 57.41 94 PHE A CA 1
ATOM 793 C C . PHE A 1 94 ? -0.611 -1.852 16.545 1.00 57.41 94 PHE A C 1
ATOM 795 O O . PHE A 1 94 ? -0.533 -3.078 16.410 1.00 57.41 94 PHE A O 1
ATOM 802 N N . THR A 1 95 ? 0.279 -1.167 17.259 1.00 65.44 95 THR A N 1
ATOM 803 C CA . THR A 1 95 ? 1.281 -1.834 18.084 1.00 65.44 95 THR A CA 1
ATOM 804 C C . THR A 1 95 ? 0.570 -2.725 19.100 1.00 65.44 95 THR A C 1
ATOM 806 O O . THR A 1 95 ? -0.580 -2.481 19.461 1.00 65.44 95 THR A O 1
ATOM 809 N N . LYS A 1 96 ? 1.256 -3.753 19.613 1.00 68.69 96 LYS A N 1
ATOM 810 C CA . LYS A 1 96 ? 0.689 -4.603 20.675 1.00 68.69 96 LYS A CA 1
ATOM 811 C C . LYS A 1 96 ? 0.175 -3.781 21.871 1.00 68.69 96 LYS A C 1
ATOM 813 O O . LYS A 1 96 ? -0.793 -4.167 22.509 1.00 68.69 96 LYS A O 1
ATOM 818 N N . GLU A 1 97 ? 0.802 -2.634 22.145 1.00 67.25 97 GLU A N 1
ATOM 819 C CA . GLU A 1 97 ? 0.355 -1.681 23.170 1.00 67.25 97 GLU A CA 1
ATOM 820 C C . GLU A 1 97 ? -0.989 -1.018 22.795 1.00 67.25 97 GLU A C 1
ATOM 822 O O . GLU A 1 97 ? -1.868 -0.906 23.642 1.00 67.25 97 GLU A O 1
ATOM 827 N N . GLU A 1 98 ? -1.193 -0.637 21.529 1.00 72.00 98 GLU A N 1
ATOM 828 C CA . GLU A 1 98 ? -2.453 -0.061 21.033 1.00 72.00 98 GLU A CA 1
ATOM 829 C C . GLU A 1 98 ? -3.602 -1.071 20.996 1.00 72.00 98 GLU A C 1
ATOM 831 O O . GLU A 1 98 ? -4.729 -0.716 21.338 1.00 72.00 98 GLU A O 1
ATOM 836 N N . THR A 1 99 ? -3.343 -2.323 20.602 1.00 70.69 99 THR A N 1
ATOM 837 C CA . THR A 1 99 ? -4.367 -3.380 20.648 1.00 70.69 99 THR A CA 1
ATOM 838 C C . THR A 1 99 ? -4.786 -3.675 22.081 1.00 70.69 99 THR A C 1
ATOM 840 O O . THR A 1 99 ? -5.979 -3.716 22.362 1.00 70.69 99 THR A O 1
ATOM 843 N N . ASN A 1 100 ? -3.826 -3.775 23.006 1.00 74.56 100 ASN A N 1
ATOM 844 C CA . ASN A 1 100 ? -4.127 -3.992 24.420 1.00 74.56 100 ASN A CA 1
ATOM 845 C C . ASN A 1 100 ? -4.923 -2.818 25.010 1.00 74.56 100 ASN A C 1
ATOM 847 O O . ASN A 1 100 ? -5.883 -3.039 25.744 1.00 74.56 100 ASN A O 1
ATOM 851 N N . TYR A 1 101 ? -4.568 -1.579 24.650 1.00 79.88 101 TYR A N 1
ATOM 852 C CA . TYR A 1 101 ? -5.308 -0.385 25.056 1.00 79.88 101 TYR A CA 1
ATOM 853 C C . TYR A 1 101 ? -6.755 -0.408 24.551 1.00 79.88 101 TYR A C 1
ATOM 855 O O . TYR A 1 101 ? -7.686 -0.182 25.324 1.00 79.88 101 TYR A O 1
ATOM 863 N N . LYS A 1 102 ? -6.956 -0.716 23.264 1.00 77.06 102 LYS A N 1
ATOM 864 C CA . LYS A 1 102 ? -8.290 -0.826 22.663 1.00 77.06 102 LYS A CA 1
ATOM 865 C C . LYS A 1 102 ? -9.136 -1.902 23.331 1.00 77.06 102 LYS A C 1
ATOM 867 O O . LYS A 1 102 ? -10.278 -1.625 23.687 1.00 77.06 102 LYS A O 1
ATOM 872 N N . ASP A 1 103 ? -8.583 -3.096 23.521 1.00 77.12 103 ASP A N 1
ATOM 873 C CA . ASP A 1 103 ? -9.292 -4.221 24.134 1.00 77.12 103 ASP A CA 1
ATOM 874 C C . ASP A 1 103 ? -9.692 -3.903 25.574 1.00 77.12 103 ASP A C 1
ATOM 876 O O . ASP A 1 103 ? -10.837 -4.123 25.976 1.00 77.12 103 ASP A O 1
ATOM 880 N N . ALA A 1 104 ? -8.777 -3.317 26.344 1.00 79.88 104 ALA A N 1
ATOM 881 C CA . ALA A 1 104 ? -9.053 -2.935 27.714 1.00 79.88 104 ALA A CA 1
ATOM 882 C C . ALA A 1 104 ? -10.116 -1.810 27.769 1.00 79.88 104 ALA A C 1
ATOM 884 O O . ALA A 1 104 ? -11.062 -1.907 28.554 1.00 79.88 104 ALA A O 1
ATOM 885 N N . TYR A 1 105 ? -10.022 -0.777 26.916 1.00 81.50 105 TYR A N 1
ATOM 886 C CA . TYR A 1 105 ? -11.003 0.321 26.871 1.00 81.50 105 TYR A CA 1
ATOM 887 C C . TYR A 1 105 ? -12.382 -0.188 26.429 1.00 81.50 105 TYR A C 1
ATOM 889 O O . TYR A 1 105 ? -13.415 0.192 26.980 1.00 81.50 105 TYR A O 1
ATOM 897 N N . LYS A 1 106 ? -12.413 -1.137 25.488 1.00 78.44 106 LYS A N 1
ATOM 898 C CA . LYS A 1 106 ? -13.636 -1.822 25.057 1.00 78.44 106 LYS A CA 1
ATOM 899 C C . LYS A 1 106 ? -14.301 -2.555 26.214 1.00 78.44 106 LYS A C 1
ATOM 901 O O . LYS A 1 106 ? -15.514 -2.438 26.393 1.00 78.44 106 LYS A O 1
ATOM 906 N N . GLN A 1 107 ? -13.524 -3.278 27.019 1.00 76.06 107 GLN A N 1
ATOM 907 C CA . GLN A 1 107 ? -14.041 -3.940 28.215 1.00 76.06 107 GLN A CA 1
ATOM 908 C C . GLN A 1 107 ? -14.578 -2.944 29.249 1.00 76.06 107 GLN A C 1
ATOM 910 O O . GLN A 1 107 ? -15.629 -3.199 29.834 1.00 76.06 107 GLN A O 1
ATOM 915 N N . GLU A 1 108 ? -13.914 -1.808 29.462 1.00 78.44 108 GLU A N 1
ATOM 916 C CA . GLU A 1 108 ? -14.379 -0.759 30.381 1.00 78.44 108 GLU A CA 1
ATOM 917 C C . GLU A 1 108 ? -15.727 -0.162 29.943 1.00 78.44 108 GLU A C 1
ATOM 919 O O . GLU A 1 108 ? -16.662 -0.037 30.745 1.00 78.44 108 GLU A O 1
ATOM 924 N N . VAL A 1 109 ? -15.874 0.135 28.649 1.00 78.75 109 VAL A N 1
ATOM 925 C CA . VAL A 1 109 ? -17.138 0.629 28.089 1.00 78.75 109 VAL A CA 1
ATOM 926 C C . VAL A 1 109 ? -18.227 -0.442 28.203 1.00 78.75 109 VAL A C 1
ATOM 928 O O . VAL A 1 109 ? -19.345 -0.133 28.609 1.00 78.75 109 VAL A O 1
ATOM 931 N N . LEU A 1 110 ? -17.922 -1.714 27.928 1.00 75.50 110 LEU A N 1
ATOM 932 C CA . LEU A 1 110 ? -18.893 -2.808 28.056 1.00 75.50 110 LEU A CA 1
ATOM 933 C C . LEU A 1 110 ? -19.351 -3.045 29.500 1.00 75.50 110 LEU A C 1
ATOM 935 O O . LEU A 1 110 ? -20.555 -3.194 29.731 1.00 75.50 110 LEU 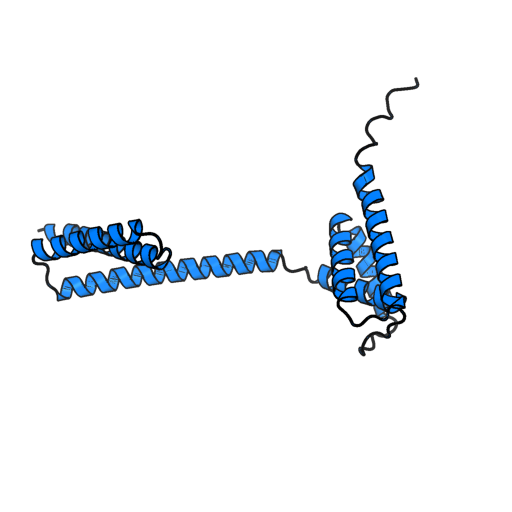A O 1
ATOM 939 N N . LYS A 1 111 ? -18.426 -2.986 30.468 1.00 76.56 111 LYS A N 1
ATOM 940 C CA . LYS A 1 111 ? -18.737 -3.012 31.907 1.00 76.56 111 LYS A CA 1
ATOM 941 C C . LYS A 1 111 ? -19.692 -1.872 32.275 1.00 76.56 111 LYS A C 1
ATOM 943 O O . LYS A 1 111 ? -20.699 -2.106 32.936 1.00 76.56 111 LYS A O 1
ATOM 948 N N . SER A 1 112 ? -19.448 -0.663 31.765 1.00 70.44 112 SER A N 1
ATOM 949 C CA . SER A 1 112 ? -20.317 0.510 31.979 1.00 70.44 112 SER A CA 1
ATOM 950 C C . SER A 1 112 ? -21.710 0.377 31.331 1.00 70.44 112 SER A C 1
ATOM 952 O O . SER A 1 112 ? -22.687 1.004 31.761 1.00 70.44 112 SER A O 1
ATOM 954 N N . LEU A 1 113 ? -21.834 -0.464 30.301 1.00 69.00 113 LEU A N 1
ATOM 955 C CA . LEU A 1 113 ? -23.085 -0.760 29.597 1.00 69.00 113 LEU A CA 1
ATOM 956 C C . LEU A 1 113 ? -23.895 -1.908 30.227 1.00 69.00 113 LEU A C 1
ATOM 958 O O . LEU A 1 113 ? -24.944 -2.257 29.675 1.00 69.00 113 LEU A O 1
ATOM 962 N N . ASN A 1 114 ? -23.456 -2.473 31.363 1.00 67.00 114 ASN A N 1
ATOM 963 C CA . ASN A 1 114 ? -24.028 -3.676 31.990 1.00 67.00 114 ASN A CA 1
ATOM 964 C C . ASN A 1 114 ? -24.188 -4.848 31.001 1.00 67.00 114 ASN A C 1
ATOM 966 O O . ASN A 1 114 ? -25.109 -5.654 31.123 1.00 67.00 114 ASN A O 1
ATOM 970 N N . LYS A 1 115 ? -23.330 -4.918 29.977 1.00 58.50 115 LYS A N 1
ATOM 971 C CA . LYS A 1 115 ? -23.216 -6.093 29.116 1.00 58.50 115 LYS A CA 1
ATOM 972 C C . LYS A 1 115 ? -22.194 -6.984 29.812 1.00 58.50 115 LYS A C 1
ATOM 974 O O . LYS A 1 115 ? -21.038 -6.579 29.925 1.00 58.50 115 LYS A O 1
ATOM 979 N N . GLU A 1 116 ? -22.616 -8.132 30.344 1.00 47.94 116 GLU A N 1
ATOM 980 C CA . GLU A 1 116 ? -21.648 -9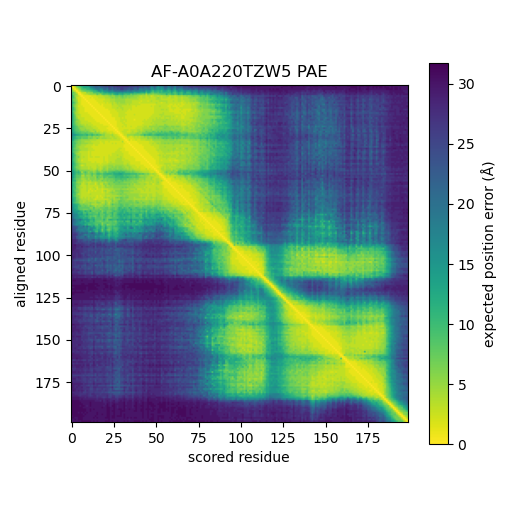.113 30.841 1.00 47.94 116 GLU A CA 1
ATOM 981 C C . GLU A 1 116 ? -20.625 -9.387 29.727 1.00 47.94 116 GLU A C 1
ATOM 983 O O . GLU A 1 116 ? -21.018 -9.544 28.562 1.00 47.94 116 GLU A O 1
ATOM 988 N N . PRO A 1 117 ? -19.318 -9.360 30.039 1.00 49.09 117 PRO A N 1
ATOM 989 C CA . PRO A 1 117 ? -18.299 -9.654 29.048 1.00 49.09 117 PRO A CA 1
ATOM 990 C C . PRO A 1 117 ? -18.545 -11.078 28.554 1.00 49.09 117 PRO A C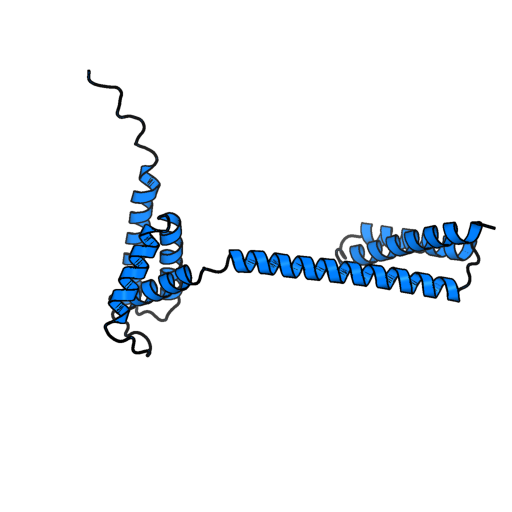 1
ATOM 992 O O . PRO A 1 117 ? -18.703 -11.987 29.366 1.00 49.09 117 PRO A O 1
ATOM 995 N N . SER A 1 118 ? -18.610 -11.277 27.234 1.00 44.66 118 SER A N 1
ATOM 996 C CA . SER A 1 118 ? -18.698 -12.627 26.679 1.00 44.66 118 SER A CA 1
ATOM 997 C C . SER A 1 118 ? -17.544 -13.455 27.245 1.00 44.66 118 SER A C 1
ATOM 999 O O . SER A 1 118 ? -16.385 -13.091 27.039 1.00 44.66 118 SER A O 1
ATOM 1001 N N . GLU A 1 119 ? -17.895 -14.501 27.989 1.00 45.44 119 GLU A N 1
ATOM 1002 C CA . GLU A 1 119 ? -17.052 -15.508 28.638 1.00 45.44 119 GLU A CA 1
ATOM 1003 C C . GLU A 1 119 ? -15.574 -15.508 28.218 1.00 45.44 119 GLU A C 1
ATOM 1005 O O . GLU A 1 119 ? -15.162 -16.243 27.323 1.00 45.44 119 GLU A O 1
ATOM 1010 N N . LYS A 1 120 ? -14.759 -14.726 28.929 1.00 41.81 120 LYS A N 1
ATOM 1011 C CA . LYS A 1 120 ? -13.455 -15.161 29.440 1.00 41.81 120 LYS A CA 1
ATOM 1012 C C . LYS A 1 120 ? -13.262 -14.501 30.796 1.00 41.81 120 LYS A C 1
ATOM 1014 O O . LYS A 1 120 ? -13.153 -13.282 30.891 1.00 41.81 120 LYS A O 1
ATOM 1019 N N . GLU A 1 121 ? -13.276 -15.322 31.836 1.00 41.56 121 GLU A N 1
ATOM 1020 C CA . GLU A 1 121 ? -12.950 -14.952 33.207 1.00 41.56 121 GLU A CA 1
ATOM 1021 C C . GLU A 1 121 ? -11.554 -14.310 33.254 1.00 41.56 121 GLU A C 1
ATOM 1023 O O . GLU A 1 121 ? -10.540 -15.002 33.247 1.00 41.56 121 GLU A O 1
ATOM 1028 N N . THR A 1 122 ? -11.478 -12.981 33.293 1.00 43.19 122 THR A N 1
ATOM 1029 C CA . THR A 1 122 ? -10.271 -12.300 33.774 1.00 43.19 122 THR A CA 1
ATOM 1030 C C . THR A 1 122 ? -10.386 -12.185 35.293 1.00 43.19 122 THR A C 1
ATOM 1032 O O . THR A 1 122 ? -11.352 -11.573 35.769 1.00 43.19 122 THR A O 1
ATOM 1035 N N . PRO A 1 123 ? -9.457 -12.759 36.078 1.00 41.81 123 PRO A N 1
ATOM 1036 C CA . PRO A 1 123 ? -9.482 -12.649 37.530 1.00 41.81 123 PRO A CA 1
ATOM 1037 C C . PRO A 1 123 ? -9.405 -11.172 37.969 1.00 41.81 123 PRO A C 1
ATOM 1039 O O . PRO A 1 123 ? -8.852 -10.334 37.250 1.00 41.81 123 PRO A O 1
ATOM 1042 N N . PRO A 1 124 ? -9.928 -10.821 39.160 1.00 48.44 124 PRO A N 1
ATOM 1043 C CA . PRO A 1 124 ? -10.040 -9.437 39.643 1.00 48.44 124 PRO A CA 1
ATOM 1044 C C . PRO A 1 124 ? -8.708 -8.664 39.732 1.00 48.44 124 PRO A C 1
ATOM 1046 O O . PRO A 1 124 ? -8.723 -7.440 39.861 1.00 48.44 124 PRO A O 1
ATOM 1049 N N . ASP A 1 125 ? -7.567 -9.349 39.625 1.00 46.16 125 ASP A N 1
ATOM 1050 C CA . ASP A 1 125 ? -6.229 -8.749 39.633 1.00 46.16 125 ASP A CA 1
ATOM 1051 C C . ASP A 1 125 ? -5.813 -8.138 38.276 1.00 46.16 125 ASP A C 1
ATOM 1053 O O . ASP A 1 125 ? -5.076 -7.153 38.232 1.00 46.16 125 ASP A O 1
ATOM 1057 N N . GLU A 1 126 ? -6.331 -8.642 37.148 1.00 49.34 126 GLU A N 1
ATOM 1058 C CA . GLU A 1 126 ? -5.977 -8.120 35.815 1.00 49.34 126 GLU A CA 1
ATOM 1059 C C . GLU A 1 126 ? -6.676 -6.797 35.488 1.00 49.34 126 GLU A C 1
ATOM 1061 O O . GLU A 1 126 ? -6.129 -5.975 34.755 1.00 49.34 126 GLU A O 1
ATOM 1066 N N . SER A 1 127 ? -7.841 -6.530 36.090 1.00 51.88 127 SER A N 1
ATOM 1067 C CA . SER A 1 127 ? -8.571 -5.270 35.873 1.00 51.88 127 SER A CA 1
ATOM 1068 C C . SER A 1 127 ? -7.768 -4.050 36.344 1.00 51.88 127 SER A C 1
ATOM 1070 O O . SER A 1 127 ? -7.754 -3.025 35.671 1.00 51.88 127 SER A O 1
ATOM 1072 N N . LYS A 1 128 ? -7.026 -4.174 37.454 1.00 56.53 128 LYS A N 1
ATOM 1073 C CA . LYS A 1 128 ? -6.164 -3.092 37.961 1.00 56.53 128 LYS A CA 1
ATOM 1074 C C . LYS A 1 128 ? -4.931 -2.877 37.092 1.00 56.53 128 LYS A C 1
ATOM 1076 O O . LYS A 1 128 ? -4.487 -1.746 36.916 1.00 56.53 128 LYS A O 1
ATOM 1081 N N . LYS A 1 129 ? -4.378 -3.963 36.552 1.00 58.28 129 LYS A N 1
ATOM 1082 C CA . LYS A 1 129 ? -3.217 -3.904 35.666 1.00 58.28 129 LYS A CA 1
ATOM 1083 C C . LYS A 1 129 ? -3.583 -3.285 34.314 1.00 58.28 129 LYS A C 1
ATOM 1085 O O . LYS A 1 129 ? -2.851 -2.425 33.843 1.00 58.28 129 LYS A O 1
ATOM 1090 N N . GLY A 1 130 ? -4.748 -3.628 33.760 1.00 59.41 130 GLY A N 1
ATOM 1091 C CA . GLY A 1 130 ? -5.268 -3.027 32.529 1.00 59.41 130 GLY A CA 1
ATOM 1092 C C . GLY A 1 130 ? -5.560 -1.528 32.656 1.00 59.41 130 GLY A C 1
ATOM 1093 O O . GLY A 1 130 ? -5.192 -0.760 31.773 1.00 59.41 130 GLY A O 1
ATOM 1094 N N . GLU A 1 131 ? -6.145 -1.078 33.771 1.00 64.31 131 GLU A N 1
ATOM 1095 C CA . GLU A 1 131 ? -6.353 0.358 34.032 1.00 64.31 131 GLU A CA 1
ATOM 1096 C C . GLU A 1 131 ? -5.035 1.133 34.162 1.00 64.31 131 GLU A C 1
ATOM 1098 O O . GLU A 1 131 ? -4.929 2.272 33.702 1.00 64.31 131 GLU A O 1
ATOM 1103 N N . GLN A 1 132 ? -4.024 0.528 34.788 1.00 68.50 132 GLN A N 1
ATOM 1104 C CA . GLN A 1 132 ? -2.705 1.140 34.906 1.00 68.50 132 GLN A CA 1
ATOM 1105 C C . GLN A 1 132 ? -2.021 1.228 33.536 1.00 68.50 132 GLN A C 1
ATOM 1107 O O . GLN A 1 132 ? -1.539 2.295 33.171 1.00 68.50 132 GLN A O 1
ATOM 1112 N N . GLU A 1 133 ? -2.067 0.155 32.743 1.00 70.62 133 GLU A N 1
ATOM 1113 C CA . GLU A 1 133 ? -1.537 0.130 31.375 1.00 70.62 133 GLU A CA 1
ATOM 1114 C C . GLU A 1 133 ? -2.252 1.140 30.464 1.00 70.62 133 GLU A C 1
ATOM 1116 O O . GLU A 1 133 ? -1.599 1.793 29.651 1.00 70.62 133 GLU A O 1
ATOM 1121 N N . MET A 1 134 ? -3.563 1.353 30.638 1.00 72.06 134 MET A N 1
ATOM 1122 C CA . MET A 1 134 ? -4.282 2.421 29.942 1.00 72.06 134 MET A CA 1
ATOM 1123 C C . MET A 1 134 ? -3.780 3.807 30.315 1.00 72.06 134 MET A C 1
ATOM 1125 O O . MET A 1 134 ? -3.525 4.618 29.431 1.00 72.06 134 MET A O 1
ATOM 1129 N N . LYS A 1 135 ? -3.632 4.093 31.610 1.00 75.31 135 LYS A N 1
ATOM 1130 C CA . LYS A 1 135 ? -3.153 5.402 32.077 1.00 75.31 135 LYS A CA 1
ATOM 1131 C C . LYS A 1 135 ? -1.717 5.657 31.646 1.00 75.31 135 LYS A C 1
ATOM 1133 O O . LYS A 1 135 ? -1.397 6.766 31.226 1.00 75.31 135 LYS A O 1
ATOM 1138 N N . ASP A 1 136 ? -0.876 4.632 31.693 1.00 78.19 136 ASP A N 1
ATOM 1139 C CA . ASP A 1 136 ? 0.502 4.705 31.222 1.00 78.19 136 ASP A CA 1
ATOM 1140 C C . ASP A 1 136 ? 0.537 4.936 29.702 1.00 78.19 136 ASP A C 1
ATOM 1142 O O . ASP A 1 136 ? 1.330 5.745 29.221 1.00 78.19 136 ASP A O 1
ATOM 1146 N N . PHE A 1 137 ? -0.367 4.309 28.939 1.00 80.00 137 PHE A N 1
ATOM 1147 C CA . PHE A 1 137 ? -0.529 4.549 27.504 1.00 80.00 137 PHE A CA 1
ATOM 1148 C C . PHE A 1 137 ? -1.019 5.976 27.211 1.00 80.00 137 PHE A C 1
ATOM 1150 O O . PHE A 1 137 ? -0.450 6.650 26.354 1.00 80.00 137 PHE A O 1
ATOM 1157 N N . GLU A 1 138 ? -2.017 6.476 27.941 1.00 81.75 138 GLU A N 1
ATOM 1158 C CA . GLU A 1 138 ? -2.519 7.851 27.818 1.00 81.75 138 GLU A CA 1
ATOM 1159 C C . GLU A 1 138 ? -1.476 8.905 28.207 1.00 81.75 138 GLU A C 1
ATOM 1161 O O . GLU A 1 138 ? -1.445 9.988 27.627 1.00 81.75 138 GLU A O 1
ATOM 1166 N N . ALA A 1 139 ? -0.602 8.597 29.166 1.00 79.00 139 ALA A N 1
ATOM 1167 C CA . ALA A 1 139 ? 0.497 9.471 29.562 1.00 79.00 139 ALA A CA 1
ATOM 1168 C C . ALA A 1 139 ? 1.653 9.443 28.549 1.00 79.00 139 ALA A C 1
ATOM 1170 O O . ALA A 1 139 ? 2.290 10.468 28.294 1.00 79.00 139 ALA A O 1
ATOM 1171 N N . LYS A 1 140 ? 1.934 8.272 27.965 1.00 81.62 140 LYS A N 1
ATOM 1172 C CA . LYS A 1 140 ? 3.017 8.053 26.994 1.00 81.62 140 LYS A CA 1
ATOM 1173 C C . LYS A 1 140 ? 2.656 8.544 25.591 1.00 81.62 140 LYS A C 1
ATOM 1175 O O . LYS A 1 140 ? 3.543 8.954 24.840 1.00 81.62 140 LYS A O 1
ATOM 1180 N N . HIS A 1 141 ? 1.380 8.500 25.215 1.00 78.19 141 HIS A N 1
ATOM 1181 C CA . HIS A 1 141 ? 0.900 8.860 23.884 1.00 78.19 141 HIS A CA 1
ATOM 1182 C C . HIS A 1 141 ? 0.072 10.146 23.904 1.00 78.19 141 HIS A C 1
ATOM 1184 O O . HIS A 1 141 ? -0.738 10.383 24.787 1.00 78.19 141 HIS A O 1
ATOM 1190 N N . GLY A 1 142 ? 0.264 10.998 22.893 1.00 79.19 142 GLY A N 1
ATOM 1191 C CA . GLY A 1 142 ? -0.473 12.258 22.794 1.00 79.19 142 GLY A CA 1
ATOM 1192 C C . GLY A 1 142 ? -1.988 12.057 22.676 1.00 79.19 142 GLY A C 1
ATOM 1193 O O . GLY A 1 142 ? -2.450 11.080 22.086 1.00 79.19 142 GLY A O 1
ATOM 1194 N N . TYR A 1 143 ? -2.747 13.038 23.172 1.00 79.94 143 TYR A N 1
ATOM 1195 C CA . TYR A 1 143 ? -4.214 13.012 23.221 1.00 79.94 143 TYR A CA 1
ATOM 1196 C C . TYR A 1 143 ? -4.880 12.634 21.885 1.00 79.94 143 TYR A C 1
ATOM 1198 O O . TYR A 1 143 ? -5.800 11.827 21.874 1.00 79.94 143 TYR A O 1
ATOM 1206 N N . GLU A 1 144 ? -4.388 13.152 20.753 1.00 78.62 144 GLU A N 1
ATOM 1207 C CA . GLU A 1 144 ? -4.941 12.845 19.420 1.00 78.62 144 GLU A CA 1
ATOM 1208 C C . GLU A 1 144 ? -4.928 11.338 19.118 1.00 78.62 144 GLU A C 1
ATOM 1210 O O . GLU A 1 144 ? -5.889 10.781 18.591 1.00 78.62 144 GLU A O 1
ATOM 1215 N N . LYS A 1 145 ? -3.840 10.662 19.501 1.00 80.88 145 LYS A N 1
ATOM 1216 C CA . LYS A 1 145 ? -3.654 9.230 19.278 1.00 80.88 145 LYS A CA 1
ATOM 1217 C C . LYS A 1 145 ? -4.606 8.413 20.151 1.00 80.88 145 LYS A C 1
ATOM 1219 O O . LYS A 1 145 ? -5.251 7.493 19.665 1.00 80.88 145 LYS A O 1
ATOM 1224 N N . VAL A 1 146 ? -4.735 8.796 21.419 1.00 82.81 146 VAL A N 1
ATOM 1225 C CA . VAL A 1 146 ? -5.680 8.192 22.368 1.00 82.81 146 VAL A CA 1
ATOM 1226 C C . VAL A 1 146 ? -7.124 8.373 21.895 1.00 82.81 146 VAL A C 1
ATOM 1228 O O . VAL A 1 146 ? -7.894 7.417 21.896 1.00 82.81 146 VAL A O 1
ATOM 1231 N N . TYR A 1 147 ? -7.487 9.577 21.447 1.00 83.50 147 TYR A N 1
ATOM 1232 C CA . TYR A 1 147 ? -8.822 9.888 20.940 1.00 83.50 147 TYR A CA 1
ATOM 1233 C C . TYR A 1 147 ? -9.200 9.002 19.745 1.00 83.50 147 TYR A C 1
ATOM 1235 O O . TYR A 1 147 ? -10.278 8.411 19.756 1.00 83.50 147 TYR A O 1
ATOM 1243 N N . MET A 1 148 ? -8.308 8.850 18.758 1.00 81.94 148 MET A N 1
ATOM 1244 C CA . MET A 1 148 ? -8.533 7.975 17.597 1.00 81.94 148 MET A CA 1
ATOM 1245 C C . MET A 1 148 ? -8.809 6.526 18.024 1.00 81.94 148 MET A C 1
ATOM 1247 O O . MET A 1 148 ? -9.765 5.916 17.551 1.00 81.94 148 MET A O 1
ATOM 1251 N N . LEU A 1 149 ? -8.028 5.995 18.973 1.00 81.69 149 LEU A N 1
ATOM 1252 C CA . LEU A 1 149 ? -8.215 4.635 19.489 1.00 81.69 149 LEU A CA 1
ATOM 1253 C C . LEU A 1 149 ? -9.544 4.484 20.241 1.00 81.69 149 LEU A C 1
ATOM 1255 O O . LEU A 1 149 ? -10.286 3.542 19.972 1.00 81.69 149 LEU A O 1
ATOM 1259 N N . LYS A 1 150 ? -9.879 5.422 21.141 1.00 81.81 150 LYS A N 1
ATOM 1260 C CA . LYS A 1 150 ? -11.167 5.424 21.862 1.00 81.81 150 LYS A CA 1
ATOM 1261 C C . LYS A 1 150 ? -12.344 5.495 20.891 1.00 81.81 150 LYS A C 1
ATOM 1263 O O . LYS A 1 150 ? -13.343 4.803 21.074 1.00 81.81 150 LYS A O 1
ATOM 1268 N N . ARG A 1 151 ? -12.220 6.300 19.836 1.00 82.94 151 ARG A N 1
ATOM 1269 C CA . ARG A 1 151 ? -13.244 6.465 18.808 1.00 82.94 151 ARG A CA 1
ATOM 1270 C C . ARG A 1 151 ? -13.484 5.178 18.019 1.00 82.94 151 ARG A C 1
ATOM 1272 O O . ARG A 1 151 ? -14.636 4.768 17.896 1.00 82.94 151 ARG A O 1
ATOM 1279 N N . GLU A 1 152 ? -12.422 4.524 17.559 1.00 82.31 152 GLU A N 1
ATOM 1280 C CA . GLU A 1 152 ? -12.510 3.236 16.858 1.00 82.31 152 GLU A CA 1
ATOM 1281 C C . GLU A 1 152 ? -13.057 2.105 17.738 1.00 82.31 152 GLU A C 1
ATOM 1283 O O . GLU A 1 152 ? -13.706 1.200 17.227 1.00 82.31 152 GLU A O 1
ATOM 1288 N N . VAL A 1 153 ? -12.865 2.156 19.058 1.00 83.00 153 VAL A N 1
ATOM 1289 C CA . VAL A 1 153 ? -13.523 1.213 19.978 1.00 83.00 153 VAL A CA 1
ATOM 1290 C C . VAL A 1 153 ? -15.029 1.485 20.070 1.00 83.00 153 VAL A C 1
ATOM 1292 O O . VAL A 1 153 ? -15.822 0.545 20.098 1.00 83.00 153 VAL A O 1
ATOM 1295 N N . LEU A 1 154 ? -15.448 2.756 20.100 1.00 80.44 154 LEU A N 1
ATOM 1296 C CA . LEU A 1 154 ? -16.867 3.130 20.156 1.00 80.44 154 LEU A CA 1
ATOM 1297 C C . LEU A 1 154 ? -17.621 2.727 18.877 1.00 80.44 154 LEU A C 1
ATOM 1299 O O . LEU A 1 154 ? -18.653 2.074 19.004 1.00 80.44 154 LEU A O 1
ATOM 1303 N N . ASP A 1 155 ? -17.089 3.066 17.694 1.00 80.1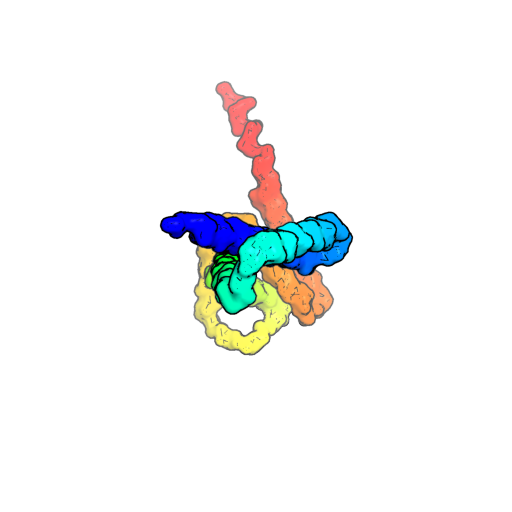9 155 ASP A N 1
ATOM 1304 C CA . ASP A 1 155 ? -16.810 2.061 16.655 1.00 80.19 155 ASP A CA 1
ATOM 1305 C C . ASP A 1 155 ? -17.473 0.686 16.683 1.00 80.19 155 ASP A C 1
ATOM 1307 O O . ASP A 1 155 ? -18.672 0.465 16.502 1.00 80.19 155 ASP A O 1
ATOM 1311 N N . GLU A 1 156 ? -16.575 -0.261 16.926 1.00 77.75 156 GLU A N 1
ATOM 1312 C CA . GLU A 1 156 ? -16.825 -1.680 17.062 1.00 77.75 156 GLU A CA 1
ATOM 1313 C C . GLU A 1 156 ? -17.940 -1.976 18.068 1.00 77.75 156 GLU A C 1
ATOM 1315 O O . GLU A 1 156 ? -18.711 -2.910 17.871 1.00 77.75 156 GLU A O 1
ATOM 1320 N N . ILE A 1 157 ? -18.053 -1.200 19.156 1.00 77.94 157 ILE A N 1
ATOM 1321 C CA . ILE A 1 157 ? -19.101 -1.416 20.157 1.00 77.94 157 ILE A CA 1
ATOM 1322 C C . ILE A 1 157 ? -20.489 -1.148 19.567 1.00 77.94 157 ILE A C 1
ATOM 1324 O O . ILE A 1 157 ? -21.423 -1.896 19.867 1.00 77.94 157 ILE A O 1
ATOM 1328 N N . LYS A 1 158 ? -20.637 -0.119 18.725 1.00 76.56 158 LYS A N 1
ATOM 1329 C CA . LYS A 1 158 ? -21.898 0.206 18.041 1.00 76.56 158 LYS A CA 1
ATOM 1330 C C . LYS A 1 158 ? -22.292 -0.827 16.994 1.00 76.56 158 LYS A C 1
ATOM 1332 O O . LYS A 1 158 ? -23.491 -1.006 16.776 1.00 76.56 158 LYS A O 1
ATOM 1337 N N . GLU A 1 159 ? -21.316 -1.485 16.373 1.00 80.81 159 GLU A N 1
ATOM 1338 C CA . GLU A 1 159 ? -21.550 -2.590 15.436 1.00 80.81 159 GLU A CA 1
ATOM 1339 C C . GLU A 1 159 ? -22.050 -3.867 16.135 1.00 80.81 159 GLU A C 1
ATOM 1341 O O . GLU A 1 159 ? -22.624 -4.736 15.482 1.00 80.81 159 GLU A O 1
ATOM 1346 N N . MET A 1 160 ? -21.902 -3.985 17.461 1.00 74.94 160 MET A N 1
ATOM 1347 C CA . MET A 1 160 ? -22.473 -5.104 18.218 1.00 74.94 160 MET A CA 1
ATOM 1348 C C . MET A 1 160 ? -23.989 -4.957 18.418 1.00 74.94 160 MET A C 1
ATOM 1350 O O . MET A 1 160 ? -24.533 -3.852 18.477 1.00 74.94 160 MET A O 1
ATOM 1354 N N . ASP A 1 161 ? -24.668 -6.082 18.666 1.00 74.69 161 ASP A N 1
ATOM 1355 C CA . ASP A 1 161 ? -26.091 -6.117 19.024 1.00 74.69 161 ASP A CA 1
ATOM 1356 C C . ASP A 1 161 ? -26.336 -5.470 20.398 1.00 74.69 161 ASP A C 1
ATOM 1358 O O . ASP A 1 161 ? -26.333 -6.123 21.446 1.00 74.69 161 ASP A O 1
ATOM 1362 N N . LEU A 1 162 ? -26.456 -4.143 20.422 1.00 73.81 162 LEU A N 1
ATOM 1363 C CA . LEU A 1 162 ? -26.756 -3.341 21.606 1.00 73.81 162 LEU A CA 1
ATOM 1364 C C . LEU A 1 162 ? -28.258 -3.081 21.720 1.00 73.81 162 LEU A C 1
ATOM 1366 O O . LEU A 1 162 ? -28.932 -2.762 20.736 1.00 73.81 162 LEU A O 1
ATOM 1370 N N . THR A 1 163 ? -28.772 -3.121 22.949 1.00 77.31 163 THR A N 1
ATOM 1371 C CA . THR A 1 163 ? -30.143 -2.675 23.235 1.00 77.31 163 THR A CA 1
ATOM 1372 C C . THR A 1 163 ? -30.279 -1.158 23.017 1.00 77.31 163 THR A C 1
ATOM 1374 O O . THR A 1 163 ? -29.282 -0.436 23.108 1.00 77.31 163 THR A O 1
ATOM 1377 N N . PRO A 1 164 ? -31.489 -0.621 22.764 1.00 77.69 164 PRO A N 1
ATOM 1378 C CA . PRO A 1 164 ? -31.690 0.821 22.565 1.00 77.69 164 PRO A CA 1
ATOM 1379 C C . PRO A 1 164 ? -31.126 1.689 23.703 1.00 77.69 164 PRO A C 1
ATOM 1381 O O . PRO A 1 164 ? -30.511 2.720 23.446 1.00 77.69 164 PRO A O 1
ATOM 1384 N N . VAL A 1 165 ? -31.244 1.220 24.949 1.00 76.81 165 VAL A N 1
ATOM 1385 C CA . VAL A 1 165 ? -30.706 1.894 26.146 1.00 76.81 165 VAL A CA 1
ATOM 1386 C C . VAL A 1 165 ? -29.173 1.884 26.160 1.00 76.81 165 VAL A C 1
ATOM 1388 O O . VAL A 1 165 ? -28.537 2.873 26.517 1.00 76.81 165 VAL A O 1
ATOM 1391 N N . GLN A 1 166 ? -28.552 0.780 25.738 1.00 72.06 166 GLN A N 1
ATOM 1392 C CA . GLN A 1 166 ? -27.096 0.696 25.614 1.00 72.06 166 GLN A CA 1
ATOM 1393 C C . GLN A 1 166 ? -26.578 1.582 24.478 1.00 72.06 166 GLN A C 1
ATOM 1395 O O . GLN A 1 166 ? -25.565 2.252 24.654 1.00 72.06 166 GLN A O 1
ATOM 1400 N N . LYS A 1 167 ? -27.291 1.657 23.348 1.00 73.69 167 LYS A N 1
ATOM 1401 C CA . LYS A 1 167 ? -26.958 2.576 22.246 1.00 73.69 167 LYS A CA 1
ATOM 1402 C C . LYS A 1 167 ? -26.994 4.035 22.695 1.00 73.69 167 LYS A C 1
ATOM 1404 O O . LYS A 1 167 ? -26.104 4.802 22.341 1.00 73.69 167 LYS A O 1
ATOM 1409 N N . GLU A 1 168 ? -27.981 4.413 23.504 1.00 77.75 168 GLU A N 1
ATOM 1410 C CA . GLU A 1 168 ? -28.057 5.762 24.067 1.00 77.75 168 GLU A CA 1
ATOM 1411 C C . GLU A 1 168 ? -26.865 6.068 24.983 1.00 77.75 168 GLU A C 1
ATOM 1413 O O . GLU A 1 168 ? -26.237 7.116 24.837 1.00 77.75 168 GLU A O 1
ATOM 1418 N N . LYS A 1 169 ? -26.482 5.127 25.855 1.00 75.44 169 LYS A N 1
ATOM 1419 C CA . LYS A 1 169 ? -25.286 5.258 26.700 1.00 75.44 169 LYS A CA 1
ATOM 1420 C C . LYS A 1 169 ? -23.994 5.370 25.883 1.00 75.44 169 LYS A C 1
ATOM 1422 O O . LYS A 1 169 ? -23.177 6.236 26.172 1.00 75.44 169 LYS A O 1
ATOM 1427 N N . VAL A 1 170 ? -23.820 4.560 24.835 1.00 76.56 170 VAL A N 1
ATOM 1428 C CA . VAL A 1 170 ? -22.660 4.667 23.928 1.00 76.56 170 VAL A CA 1
ATOM 1429 C C . VAL A 1 170 ? -22.621 6.033 23.242 1.00 76.56 170 VAL A C 1
ATOM 1431 O O . VAL A 1 170 ? -21.565 6.654 23.173 1.00 76.56 170 VAL A O 1
ATOM 1434 N N . ASN A 1 171 ? -23.770 6.548 22.798 1.00 78.44 171 ASN A N 1
ATOM 1435 C CA . ASN A 1 171 ? -23.858 7.886 22.211 1.00 78.44 171 ASN A CA 1
ATOM 1436 C C . ASN A 1 171 ? -23.551 9.000 23.227 1.00 78.44 171 ASN A C 1
ATOM 1438 O O . ASN A 1 171 ? -23.009 10.035 22.846 1.00 78.44 171 ASN A O 1
ATOM 1442 N N . GLN A 1 172 ? -23.883 8.827 24.509 1.00 80.25 172 GLN A N 1
ATOM 1443 C CA . GLN A 1 172 ? -23.485 9.774 25.558 1.00 80.25 172 GLN A CA 1
ATOM 1444 C C . GLN A 1 172 ? -21.966 9.763 25.781 1.00 80.25 172 GLN A C 1
ATOM 1446 O O . GLN A 1 172 ? -21.365 10.832 25.866 1.00 80.25 172 GLN A O 1
ATOM 1451 N N . ILE A 1 173 ? -21.344 8.579 25.806 1.00 78.31 173 ILE A N 1
ATOM 1452 C CA . ILE A 1 173 ? -19.885 8.425 25.931 1.00 78.31 173 ILE A CA 1
ATOM 1453 C C . ILE A 1 173 ? -19.171 9.065 24.732 1.00 78.31 173 ILE A C 1
ATOM 1455 O O . ILE A 1 173 ? -18.223 9.823 24.911 1.00 78.31 173 ILE A O 1
ATOM 1459 N N . GLU A 1 174 ? -19.666 8.834 23.516 1.00 80.56 174 GLU A N 1
ATOM 1460 C CA . GLU A 1 174 ? -19.133 9.450 22.296 1.00 80.56 174 GLU A CA 1
ATOM 1461 C C . GLU A 1 174 ? -19.248 10.980 22.316 1.00 80.56 174 GLU A C 1
ATOM 1463 O O . GLU A 1 174 ? -18.287 11.673 21.987 1.00 80.56 174 GLU A O 1
ATOM 1468 N N . LYS A 1 175 ? -20.388 11.526 22.759 1.00 83.25 175 LYS A N 1
ATOM 1469 C CA . LYS A 1 175 ? -20.554 12.979 22.924 1.00 83.25 175 LYS A CA 1
ATOM 1470 C C . LYS A 1 175 ? -19.572 13.555 23.941 1.00 83.25 175 LYS A C 1
ATOM 1472 O O . LYS A 1 175 ? -19.018 14.621 23.690 1.00 83.25 175 LYS A O 1
ATOM 1477 N N . GLY A 1 176 ? -19.349 12.867 25.061 1.00 80.50 176 GLY A N 1
ATOM 1478 C CA . GLY A 1 176 ? -18.356 13.270 26.059 1.00 80.50 176 GLY A CA 1
ATOM 1479 C C . GLY A 1 176 ? -16.936 13.272 25.490 1.00 80.50 176 GLY A C 1
ATOM 1480 O O . GLY A 1 176 ? -16.204 14.241 25.677 1.00 80.50 176 GLY A O 1
ATOM 1481 N N . LEU A 1 177 ? -16.582 12.238 24.720 1.00 81.19 177 LEU A N 1
ATOM 1482 C CA . LEU A 1 177 ? -15.284 12.129 24.052 1.00 81.19 177 LEU A CA 1
ATOM 1483 C C . LEU A 1 177 ? -15.069 13.253 23.020 1.00 81.19 177 LEU A C 1
ATOM 1485 O O . LEU A 1 177 ? -13.993 13.844 22.969 1.00 81.19 177 LEU A O 1
ATOM 1489 N N . GLU A 1 178 ? -16.092 13.594 22.230 1.00 81.62 178 GLU A N 1
ATOM 1490 C CA . GLU A 1 178 ? -16.017 14.690 21.253 1.00 81.62 178 GLU A CA 1
ATOM 1491 C C . GLU A 1 178 ? -15.914 16.063 21.931 1.00 81.62 178 GLU A C 1
ATOM 1493 O O . GLU A 1 178 ? -15.139 16.921 21.507 1.00 81.62 178 GLU A O 1
ATOM 1498 N N . GLN A 1 179 ? -16.650 16.273 23.025 1.00 81.25 179 GLN A N 1
ATOM 1499 C CA . GLN A 1 179 ? -16.532 17.486 23.836 1.00 81.25 179 GLN A CA 1
ATOM 1500 C C . GLN A 1 179 ? -15.136 17.621 24.444 1.00 81.25 179 GLN A C 1
ATOM 1502 O O . GLN A 1 179 ? -14.549 18.703 24.399 1.00 81.25 179 GLN A O 1
ATOM 1507 N N . GLU A 1 180 ? -14.577 16.531 24.974 1.00 78.62 180 GLU A N 1
ATOM 1508 C CA . GLU A 1 180 ? -13.215 16.521 25.498 1.00 78.62 180 GLU A CA 1
ATOM 1509 C C . GLU A 1 180 ? -12.201 16.848 24.395 1.00 78.62 180 GLU A C 1
ATOM 1511 O O . GLU A 1 180 ? -11.300 17.660 24.618 1.00 78.62 180 GLU A O 1
ATOM 1516 N N . ARG A 1 181 ? -12.388 16.320 23.177 1.00 80.94 181 ARG A N 1
ATOM 1517 C CA . ARG A 1 181 ? -11.522 16.644 22.037 1.00 80.94 181 ARG A CA 1
ATOM 1518 C C . ARG A 1 181 ? -11.566 18.119 21.706 1.00 80.94 181 ARG A C 1
ATOM 1520 O O . ARG A 1 181 ? -10.513 18.735 21.545 1.00 80.94 181 ARG A O 1
ATOM 1527 N N . LEU A 1 182 ? -12.760 18.698 21.636 1.00 78.44 182 LEU A N 1
ATOM 1528 C CA . LEU A 1 182 ? -12.927 20.126 21.388 1.00 78.44 182 LEU A CA 1
ATOM 1529 C C . LEU A 1 182 ? -12.254 20.968 22.478 1.00 78.44 182 LEU A C 1
ATOM 1531 O O . LEU A 1 182 ? -11.607 21.956 22.151 1.00 78.44 182 LEU A O 1
ATOM 1535 N N . MET A 1 183 ? -12.307 20.565 23.750 1.00 76.69 183 MET A N 1
ATOM 1536 C CA . MET A 1 183 ? -11.602 21.282 24.821 1.00 76.69 183 MET A CA 1
ATOM 1537 C C . MET A 1 183 ? -10.075 21.122 24.747 1.00 76.69 183 MET A C 1
ATOM 1539 O O . MET A 1 183 ? -9.336 22.075 24.993 1.00 76.69 183 MET A O 1
ATOM 1543 N N . LYS A 1 184 ? -9.568 19.930 24.418 1.00 74.44 184 LYS A N 1
ATOM 1544 C CA . LYS A 1 184 ? -8.124 19.637 24.407 1.00 74.44 184 LYS A CA 1
ATOM 1545 C C . LYS A 1 184 ? -7.421 20.144 23.144 1.00 74.44 184 LYS A C 1
ATOM 1547 O O . LYS A 1 184 ? -6.287 20.611 23.240 1.00 74.44 184 LYS A O 1
ATOM 1552 N N . LEU A 1 185 ? -8.075 20.089 21.981 1.00 65.88 185 LEU A N 1
ATOM 1553 C CA . LEU A 1 185 ? -7.543 20.596 20.708 1.00 65.88 185 LEU A CA 1
ATOM 1554 C C . LEU A 1 185 ? -8.001 22.021 20.369 1.00 65.88 185 LEU A C 1
ATOM 1556 O O . LEU A 1 185 ? -7.232 22.768 19.763 1.00 65.88 185 LEU A O 1
ATOM 1560 N N . GLY A 1 186 ? -9.218 22.417 20.748 1.00 56.47 186 GLY A N 1
ATOM 1561 C CA . GLY A 1 186 ? -9.774 23.742 20.442 1.00 56.47 186 GLY A CA 1
ATOM 1562 C C . GLY A 1 186 ? -9.100 24.886 21.202 1.00 56.47 186 GLY A C 1
ATOM 1563 O O . GLY A 1 186 ? -9.020 25.996 20.685 1.00 56.47 186 GLY A O 1
ATOM 1564 N N . ASN A 1 187 ? -8.491 24.609 22.360 1.00 51.75 187 ASN A N 1
ATOM 1565 C CA . ASN A 1 187 ? -7.803 25.615 23.179 1.00 51.75 187 ASN A CA 1
ATOM 1566 C C . ASN A 1 187 ? -6.419 26.053 22.649 1.00 51.75 187 ASN A C 1
ATOM 1568 O O . ASN A 1 187 ? -5.710 26.797 23.325 1.00 51.75 187 ASN A O 1
ATOM 1572 N N . LYS A 1 188 ? -6.006 25.640 21.440 1.00 48.72 188 LYS A N 1
ATOM 1573 C CA . LYS A 1 188 ? -4.758 26.125 20.818 1.00 48.72 188 LYS A CA 1
ATOM 1574 C C . LYS A 1 188 ? -4.849 27.523 20.188 1.00 48.72 188 LYS A C 1
ATOM 1576 O O . LYS A 1 188 ? -3.829 27.988 19.685 1.00 48.72 188 LYS A O 1
ATOM 1581 N N . LYS A 1 189 ? -6.006 28.200 20.197 1.00 44.59 189 LYS A N 1
ATOM 1582 C CA . LYS A 1 189 ? -6.136 29.546 19.601 1.00 44.59 189 LYS A CA 1
ATOM 1583 C C . LYS A 1 189 ? -6.049 30.739 20.562 1.00 44.59 189 LYS A C 1
ATOM 1585 O O . LYS A 1 189 ? -5.704 31.804 20.074 1.00 44.59 189 LYS A O 1
ATOM 1590 N N . ASP A 1 190 ? -6.192 30.573 21.878 1.00 42.75 190 ASP A N 1
ATOM 1591 C CA . ASP A 1 190 ? -6.269 31.726 22.803 1.00 42.75 190 ASP A CA 1
ATOM 1592 C C . ASP A 1 190 ? -5.224 31.700 23.933 1.00 42.75 190 ASP A C 1
ATOM 1594 O O . ASP A 1 190 ? -5.535 31.883 25.105 1.00 42.75 190 ASP A O 1
ATOM 1598 N N . LYS A 1 191 ? -3.947 31.464 23.603 1.00 40.44 191 LYS A N 1
ATOM 1599 C CA . LYS A 1 191 ? -2.824 31.675 24.544 1.00 40.44 191 LYS A CA 1
ATOM 1600 C C . LYS A 1 191 ? -1.663 32.459 23.932 1.00 40.44 191 LYS A C 1
ATOM 1602 O O . LYS A 1 191 ? -0.505 32.128 24.154 1.00 40.44 191 LYS A O 1
ATOM 1607 N N . ASN A 1 192 ? -1.970 33.492 23.146 1.00 39.69 192 ASN A N 1
ATOM 1608 C CA . ASN A 1 192 ? -0.955 34.444 22.679 1.00 39.69 192 ASN A CA 1
ATOM 1609 C C . ASN A 1 192 ? -1.377 35.920 22.817 1.00 39.69 192 ASN A C 1
ATOM 1611 O O . ASN A 1 192 ? -0.854 36.766 22.101 1.00 39.69 192 ASN A O 1
ATOM 1615 N N . GLN A 1 193 ? -2.317 36.240 23.715 1.00 39.16 193 GLN A N 1
ATOM 1616 C CA . GLN A 1 193 ? -2.789 37.618 23.932 1.00 39.16 193 GLN A CA 1
ATOM 1617 C C . GLN A 1 193 ? -2.945 38.021 25.407 1.00 39.16 193 GLN A C 1
ATOM 1619 O O . GLN A 1 193 ? -3.734 38.898 25.731 1.00 39.16 193 GLN A O 1
ATOM 1624 N N . GLU A 1 194 ? -2.159 37.437 26.310 1.00 39.75 194 GLU A N 1
ATOM 1625 C CA . GLU A 1 194 ? -2.130 37.893 27.705 1.00 39.75 194 GLU A CA 1
ATOM 1626 C C . GLU A 1 194 ? -0.682 37.946 28.199 1.00 39.75 194 GLU A C 1
ATOM 1628 O O . GLU A 1 194 ? -0.198 37.065 28.899 1.00 39.75 194 GLU A O 1
ATOM 1633 N N . ASN A 1 195 ? 0.056 38.934 27.686 1.00 40.19 195 ASN A N 1
ATOM 1634 C CA . ASN A 1 195 ? 1.274 39.475 28.299 1.00 40.19 195 ASN A CA 1
ATOM 1635 C C . ASN A 1 195 ? 1.617 40.840 27.675 1.00 40.19 195 ASN A C 1
ATOM 1637 O O . ASN A 1 195 ? 2.752 41.091 27.289 1.00 40.19 195 ASN A O 1
ATOM 1641 N N . ASP A 1 196 ? 0.609 41.705 27.530 1.00 44.25 196 ASP A N 1
ATOM 1642 C CA . ASP A 1 196 ? 0.826 43.110 27.166 1.00 44.25 196 ASP A CA 1
ATOM 1643 C C . ASP A 1 196 ? -0.329 43.981 27.693 1.00 44.25 196 ASP A C 1
ATOM 1645 O O . ASP A 1 196 ? -1.094 44.579 26.942 1.00 44.25 196 ASP A O 1
ATOM 1649 N N . MET A 1 197 ? -0.521 43.976 29.016 1.00 43.53 197 MET A N 1
ATOM 1650 C CA . MET A 1 197 ? -1.131 45.086 29.758 1.00 43.53 197 MET A CA 1
ATOM 1651 C C . MET A 1 197 ? -0.909 44.882 31.266 1.00 43.53 197 MET A C 1
ATOM 1653 O O . MET A 1 197 ? -1.177 43.806 31.782 1.00 43.53 197 MET A O 1
ATOM 1657 N N . GLU A 1 198 ? -0.438 45.946 31.927 1.00 39.97 198 GLU A N 1
ATOM 1658 C CA . GLU A 1 198 ? -0.107 46.106 33.361 1.00 39.97 198 GLU A CA 1
ATOM 1659 C C . GLU A 1 198 ? 1.293 45.644 33.819 1.00 39.97 198 GLU A C 1
ATOM 1661 O O . GLU A 1 198 ? 1.454 44.634 34.499 1.00 39.97 198 GLU A O 1
ATOM 1666 N N . MET A 1 199 ? 2.336 46.430 33.526 1.00 33.66 199 MET A N 1
ATOM 1667 C CA . MET A 1 199 ? 2.727 47.635 34.294 1.00 33.66 199 MET A CA 1
ATOM 1668 C C . MET A 1 199 ? 3.881 48.375 33.611 1.00 33.66 199 MET A C 1
ATOM 1670 O O . MET A 1 199 ? 4.894 47.720 33.283 1.00 33.66 199 MET A O 1
#

Nearest PDB structures (foldseek):
  7aal-assembly1_B  TM=2.426E-01  e=5.445E+00  Homo sapiens

Organism: NCBI:txid2017483

Solvent-accessible surface area (backbone atoms only — not comparable to full-atom values): 11480 Å² total; per-residue (Å²): 137,75,72,66,62,62,50,51,51,52,50,47,54,45,50,53,53,30,52,57,26,50,50,49,23,71,78,37,72,89,41,65,68,36,49,54,52,24,54,52,39,48,52,53,42,51,52,52,47,62,75,64,67,59,57,67,71,62,49,50,53,50,53,51,50,56,49,52,52,50,52,52,51,49,52,52,52,49,51,49,52,50,52,49,51,50,54,50,50,60,71,70,44,70,49,75,68,50,49,51,40,38,54,48,52,43,50,52,55,34,56,76,56,73,44,79,74,81,90,69,91,70,61,85,71,53,59,60,53,46,54,48,53,40,52,52,46,55,71,74,39,58,67,71,62,50,49,53,46,56,48,54,37,51,49,59,56,67,75,42,100,60,53,75,70,43,48,51,51,51,52,52,53,50,51,52,52,52,51,50,45,47,59,72,63,59,61,76,75,81,82,84,83,86,88,85,82,89,133

Secondary structure (DSSP, 8-state):
--HHHHHHHHHHHHHHHHHHHHHHHHH-TT-HHHHHHHHHHHHHHHHHHHHHT--HHHHHHHHHHHHHHHHHHHHHHHHHHHHHHHHHHHHHSPPHHHHHHHHHHHHHHHHHTT-PPSS----HHHHHHHHHHHHHHHHHS-HHHHHHHHHHHHHHHHHS---HHHHHHHHHHHHHHHHHHHHHHHTTSSSSSSSSS--